Protein AF-A0A349G7K7-F1 (afdb_monomer)

Nearest PDB structures (foldseek):
  1gyp-assembly1_B  TM=8.448E-01  e=1.197E-12  Leishmania mexicana
  3dmt-assembly1_A  TM=8.461E-01  e=5.954E-12  Trypanosoma cruzi
  3dmt-assembly1_C  TM=7.955E-01  e=4.222E-12  Trypanosoma cruzi
  2x0n-assembly1_A  TM=8.493E-01  e=4.175E-11  Trypanosoma brucei brucei
  8hmn-assembly1_B  TM=8.604E-01  e=9.860E-11  Lactiplantibacillus plantarum

Structure (mmCIF, N/CA/C/O backbone):
data_AF-A0A349G7K7-F1
#
_entry.id   AF-A0A349G7K7-F1
#
loop_
_atom_site.group_PDB
_atom_site.id
_atom_site.type_symbol
_atom_site.label_atom_id
_atom_site.label_alt_id
_atom_site.label_comp_id
_atom_site.label_asym_id
_atom_site.label_entity_id
_atom_site.label_seq_id
_atom_site.pdbx_PDB_ins_code
_atom_site.Cartn_x
_atom_site.Cartn_y
_atom_site.Cartn_z
_atom_site.occupancy
_atom_site.B_iso_or_equiv
_atom_site.auth_seq_id
_atom_site.auth_comp_id
_atom_site.auth_asym_id
_atom_site.auth_atom_id
_atom_site.pdbx_PDB_model_num
ATOM 1 N N . MET A 1 1 ? -25.735 -3.618 17.753 1.00 34.69 1 MET A N 1
ATOM 2 C CA . MET A 1 1 ? -26.278 -3.491 16.383 1.00 34.69 1 MET A CA 1
ATOM 3 C C . MET A 1 1 ? -25.085 -3.624 15.450 1.00 34.69 1 MET A C 1
ATOM 5 O O . MET A 1 1 ? -24.308 -2.688 15.350 1.00 34.69 1 MET A O 1
ATOM 9 N N . SER A 1 2 ? -24.829 -4.823 14.915 1.00 37.97 2 SER A N 1
ATOM 10 C CA . SER A 1 2 ? -23.702 -5.039 13.997 1.00 37.97 2 SER A CA 1
ATOM 11 C C . SER A 1 2 ? -23.967 -4.192 12.757 1.00 37.97 2 SER A C 1
ATOM 13 O O . SER A 1 2 ? -24.962 -4.419 12.069 1.00 37.97 2 SER A O 1
ATOM 15 N N . ILE A 1 3 ? -23.144 -3.173 12.511 1.00 45.66 3 ILE A N 1
ATOM 16 C CA . ILE A 1 3 ? -23.133 -2.486 11.222 1.00 45.66 3 ILE A CA 1
ATOM 17 C C . ILE A 1 3 ? -22.680 -3.555 10.228 1.00 45.66 3 ILE A C 1
ATOM 19 O O . ILE A 1 3 ? -21.491 -3.829 10.106 1.00 45.66 3 ILE A O 1
ATOM 23 N N . MET A 1 4 ? -23.638 -4.242 9.603 1.00 42.47 4 MET A N 1
ATOM 24 C CA . MET A 1 4 ? -23.363 -5.275 8.613 1.00 42.47 4 MET A CA 1
ATOM 25 C C . MET A 1 4 ? -22.602 -4.620 7.459 1.00 42.47 4 MET A C 1
ATOM 27 O O . MET A 1 4 ? -23.166 -3.900 6.638 1.00 42.47 4 MET A O 1
ATOM 31 N N . MET A 1 5 ? -21.293 -4.856 7.419 1.00 52.50 5 MET A N 1
ATOM 32 C CA . MET A 1 5 ? -20.415 -4.484 6.311 1.00 52.50 5 MET A CA 1
ATOM 33 C C . MET A 1 5 ? -20.430 -5.544 5.192 1.00 52.50 5 MET A C 1
ATOM 35 O O . MET A 1 5 ? -19.579 -5.531 4.308 1.00 52.50 5 MET A O 1
ATOM 39 N N . GLN A 1 6 ? -21.399 -6.466 5.197 1.00 40.69 6 GLN A N 1
ATOM 40 C CA . GLN A 1 6 ? -21.574 -7.444 4.125 1.00 40.69 6 GLN A CA 1
ATOM 41 C C . GLN A 1 6 ? -22.093 -6.740 2.860 1.00 40.69 6 GLN A C 1
ATOM 43 O O . GLN A 1 6 ? -23.032 -5.951 2.932 1.00 40.69 6 GLN A O 1
ATOM 48 N N . SER A 1 7 ? -21.468 -7.028 1.710 1.00 54.12 7 SER A N 1
ATOM 49 C CA . SER A 1 7 ? -21.651 -6.418 0.369 1.00 54.12 7 SER A CA 1
ATOM 50 C C . SER A 1 7 ? -20.977 -5.063 0.086 1.00 54.12 7 SER A C 1
ATOM 52 O O . SER A 1 7 ? -21.082 -4.558 -1.030 1.00 54.12 7 SER A O 1
ATOM 54 N N . LYS A 1 8 ? -20.225 -4.495 1.036 1.00 77.19 8 LYS A N 1
ATOM 55 C CA . LYS A 1 8 ? -19.492 -3.233 0.835 1.00 77.19 8 LYS A CA 1
ATOM 56 C C . LYS A 1 8 ? -18.128 -3.454 0.171 1.00 77.19 8 LYS A C 1
ATOM 58 O O . LYS A 1 8 ? -17.435 -4.429 0.455 1.00 77.19 8 LYS A O 1
ATOM 63 N N . ARG A 1 9 ? -17.700 -2.526 -0.689 1.00 91.44 9 ARG A N 1
ATOM 64 C CA . ARG A 1 9 ? -16.320 -2.461 -1.194 1.00 91.44 9 ARG A CA 1
ATOM 65 C C . ARG A 1 9 ? -15.440 -1.887 -0.095 1.00 91.44 9 ARG A C 1
ATOM 67 O O . ARG A 1 9 ? -15.419 -0.675 0.107 1.00 91.44 9 ARG A O 1
ATOM 74 N N . LEU A 1 10 ? -14.724 -2.758 0.606 1.00 96.69 10 LEU A N 1
ATOM 75 C CA . LEU A 1 10 ? -13.846 -2.373 1.706 1.00 96.69 10 LEU A CA 1
ATOM 76 C C . LEU A 1 10 ? -12.378 -2.418 1.305 1.00 96.69 10 LEU A C 1
ATOM 78 O O . LEU A 1 10 ? -11.936 -3.341 0.615 1.00 96.69 10 LEU A O 1
ATOM 82 N N . LEU A 1 11 ? -11.633 -1.431 1.793 1.00 98.31 11 LEU A N 1
ATOM 83 C CA . LEU A 1 11 ? -10.184 -1.367 1.675 1.00 98.31 11 LEU A CA 1
ATOM 84 C C . LEU A 1 11 ? -9.531 -1.674 3.021 1.00 98.31 11 LEU A C 1
ATOM 86 O O . LEU A 1 11 ? -9.835 -1.028 4.022 1.00 98.31 11 LEU A O 1
ATOM 90 N N . GLY A 1 12 ? -8.588 -2.608 3.027 1.00 98.56 12 GLY A N 1
ATOM 91 C CA . GLY A 1 12 ? -7.671 -2.824 4.137 1.00 98.56 12 GLY A CA 1
ATOM 92 C C . GLY A 1 12 ? -6.426 -1.962 3.993 1.00 98.56 12 GLY A C 1
ATOM 93 O O . GLY A 1 12 ? -5.837 -1.902 2.916 1.00 98.56 12 GLY A O 1
ATOM 94 N N . ILE A 1 13 ? -5.976 -1.339 5.075 1.00 98.75 13 ILE A N 1
ATOM 95 C CA . ILE A 1 13 ? -4.673 -0.670 5.141 1.00 98.75 13 ILE A CA 1
ATOM 96 C C . ILE A 1 13 ? -3.898 -1.284 6.300 1.00 98.75 13 ILE A C 1
ATOM 98 O O . ILE A 1 13 ? -4.280 -1.132 7.460 1.00 98.75 13 ILE A O 1
ATOM 102 N N . ASN A 1 14 ? -2.803 -1.979 6.010 1.00 98.69 14 ASN A N 1
ATOM 103 C CA . ASN A 1 14 ? -1.915 -2.498 7.043 1.00 98.69 14 ASN A CA 1
ATOM 104 C C . ASN A 1 14 ? -0.794 -1.494 7.317 1.00 98.69 14 ASN A C 1
ATOM 106 O O . ASN A 1 14 ? 0.013 -1.198 6.439 1.00 98.69 14 ASN A O 1
ATOM 110 N N . GLY A 1 15 ? -0.728 -0.979 8.541 1.00 97.44 15 GLY A N 1
ATOM 111 C CA . GLY A 1 15 ? 0.228 0.046 8.942 1.00 97.44 15 GLY A CA 1
ATOM 112 C C . GLY A 1 15 ? -0.338 1.460 8.823 1.00 97.44 15 GLY A C 1
ATOM 113 O O . GLY A 1 15 ? -0.629 1.960 7.742 1.00 97.44 15 GLY A O 1
ATOM 114 N N . ILE A 1 16 ? -0.409 2.145 9.963 1.00 93.62 16 ILE A N 1
ATOM 115 C CA . ILE A 1 16 ? -0.926 3.516 10.104 1.00 93.62 16 ILE A CA 1
ATOM 116 C C . ILE A 1 16 ? 0.200 4.569 10.090 1.00 93.62 16 ILE A C 1
ATOM 118 O O . ILE A 1 16 ? 0.105 5.615 10.715 1.00 93.62 16 ILE A O 1
ATOM 122 N N . GLY A 1 17 ? 1.314 4.280 9.410 1.00 94.88 17 GLY A N 1
ATOM 123 C CA . GLY A 1 17 ? 2.413 5.236 9.238 1.00 94.88 17 GLY A CA 1
ATOM 124 C C . GLY A 1 17 ? 2.066 6.370 8.265 1.00 94.88 17 GLY A C 1
ATOM 125 O O . GLY A 1 17 ? 0.918 6.540 7.857 1.00 94.88 17 GLY A O 1
ATOM 126 N N . ARG A 1 18 ? 3.080 7.125 7.816 1.00 94.88 18 ARG A N 1
ATOM 127 C CA . ARG A 1 18 ? 2.890 8.234 6.859 1.00 94.88 18 ARG A CA 1
ATOM 128 C C . ARG A 1 18 ? 2.166 7.787 5.583 1.00 94.88 18 ARG A C 1
ATOM 130 O O . ARG A 1 18 ? 1.175 8.402 5.211 1.00 94.88 18 ARG A O 1
ATOM 137 N N . ILE A 1 19 ? 2.627 6.704 4.948 1.00 97.38 19 ILE A N 1
ATOM 138 C CA . ILE A 1 19 ? 2.031 6.199 3.701 1.00 97.38 19 ILE A CA 1
ATOM 139 C C . ILE A 1 19 ? 0.618 5.656 3.931 1.00 97.38 19 ILE A C 1
ATOM 141 O O . ILE A 1 19 ? -0.276 5.957 3.147 1.00 97.38 19 ILE A O 1
ATOM 145 N N . GLY A 1 20 ? 0.381 4.933 5.030 1.00 97.94 20 GLY A N 1
ATOM 146 C CA . GLY A 1 20 ? -0.954 4.441 5.382 1.00 97.94 20 GLY A CA 1
ATOM 147 C C . GLY A 1 20 ? -1.962 5.571 5.591 1.00 97.94 20 GLY A C 1
ATOM 148 O O . GLY A 1 20 ? -3.052 5.535 5.027 1.00 97.94 20 GLY A O 1
ATOM 149 N N . LYS A 1 21 ? -1.571 6.625 6.317 1.00 97.31 21 LYS A N 1
ATOM 150 C CA . LYS A 1 21 ? -2.408 7.813 6.530 1.00 97.31 21 LYS A CA 1
ATOM 151 C C . LYS A 1 21 ? -2.703 8.565 5.228 1.00 97.31 21 LYS A C 1
ATOM 153 O O . LYS A 1 21 ? -3.847 8.920 4.981 1.00 97.31 21 LYS A O 1
ATOM 158 N N . LEU A 1 22 ? -1.707 8.769 4.365 1.00 97.50 22 LEU A N 1
ATOM 159 C CA . LEU A 1 22 ? -1.933 9.430 3.071 1.00 97.50 22 LEU A CA 1
ATOM 160 C C . LEU A 1 22 ? -2.756 8.560 2.107 1.00 97.50 22 LEU A C 1
ATOM 162 O O . LEU A 1 22 ? -3.543 9.088 1.326 1.00 97.50 22 LEU A O 1
ATOM 166 N N . THR A 1 23 ? -2.634 7.233 2.202 1.00 97.81 23 THR A N 1
ATOM 167 C CA . THR A 1 23 ? -3.488 6.282 1.473 1.00 97.81 23 THR A CA 1
ATOM 168 C C . THR A 1 23 ? -4.940 6.403 1.932 1.00 97.81 23 THR A C 1
ATOM 170 O O . THR A 1 23 ? -5.833 6.514 1.093 1.00 9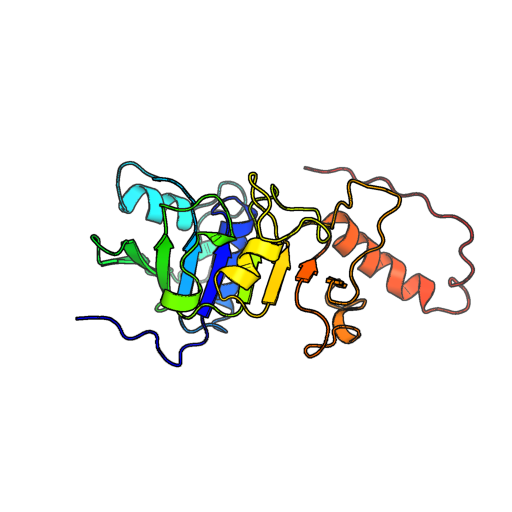7.81 23 THR A O 1
ATOM 173 N N . LEU A 1 24 ? -5.175 6.470 3.248 1.00 98.06 24 LEU A N 1
ATOM 174 C CA . LEU A 1 24 ? -6.490 6.768 3.817 1.00 98.06 24 LEU A CA 1
ATOM 175 C C . LEU A 1 24 ? -7.039 8.083 3.249 1.00 98.06 24 LEU A C 1
ATOM 177 O O . LEU A 1 24 ? -8.124 8.081 2.678 1.00 98.06 24 LEU A O 1
ATOM 181 N N . TRP A 1 25 ? -6.288 9.184 3.337 1.00 97.69 25 TRP A N 1
ATOM 182 C CA . TRP A 1 25 ? -6.744 10.501 2.868 1.00 97.69 25 TRP A CA 1
ATOM 183 C C . TRP A 1 25 ? -7.092 10.514 1.382 1.00 97.69 25 TRP A C 1
ATOM 185 O O . TRP A 1 25 ? -8.127 11.049 0.988 1.00 97.69 25 TRP A O 1
ATOM 195 N N . ASN A 1 26 ? -6.260 9.883 0.552 1.00 96.69 26 ASN A N 1
ATOM 196 C CA . ASN A 1 26 ? -6.528 9.764 -0.874 1.00 96.69 26 ASN A CA 1
ATOM 197 C C . ASN A 1 26 ? -7.834 8.999 -1.141 1.00 96.69 26 ASN A C 1
ATOM 199 O O . ASN A 1 26 ? -8.644 9.429 -1.958 1.00 96.69 26 ASN A O 1
ATOM 203 N N . HIS A 1 27 ? -8.081 7.895 -0.433 1.00 96.62 27 HIS A N 1
ATOM 204 C CA . HIS A 1 27 ? -9.305 7.115 -0.624 1.00 96.62 27 HIS A CA 1
ATOM 205 C C . HIS A 1 27 ? -10.556 7.767 -0.028 1.00 96.62 27 HIS A C 1
ATOM 207 O O . HIS A 1 27 ? -11.635 7.581 -0.593 1.00 96.62 27 HIS A O 1
ATOM 213 N N . LEU A 1 28 ? -10.416 8.587 1.017 1.00 96.25 28 LEU A N 1
ATOM 214 C CA . LEU A 1 28 ? -11.492 9.454 1.506 1.00 96.25 28 LEU A CA 1
ATOM 215 C C . LEU A 1 28 ? -11.888 10.504 0.460 1.00 96.25 28 LEU A C 1
ATOM 217 O O . LEU A 1 28 ? -13.072 10.743 0.248 1.00 96.25 28 LEU A O 1
ATOM 221 N N . ASN A 1 29 ? -10.911 11.076 -0.249 1.00 94.69 29 ASN A N 1
ATOM 222 C CA . ASN A 1 29 ? -11.171 12.033 -1.326 1.00 94.69 29 ASN A CA 1
ATOM 223 C C . ASN A 1 29 ? -11.791 11.374 -2.570 1.00 94.69 29 ASN A C 1
ATOM 225 O O . ASN A 1 29 ? -12.736 11.894 -3.154 1.00 94.69 29 ASN A O 1
ATOM 229 N N . MET A 1 30 ? -11.275 10.208 -2.969 1.00 93.88 30 MET A N 1
ATOM 230 C CA . MET A 1 30 ? -11.728 9.488 -4.166 1.00 93.88 30 MET A CA 1
ATOM 231 C C . MET A 1 30 ? -13.107 8.829 -4.002 1.00 93.88 30 MET A C 1
ATOM 233 O O . MET A 1 30 ? -13.789 8.599 -4.996 1.00 93.88 30 MET A O 1
ATOM 237 N N . LYS A 1 31 ? -13.499 8.462 -2.773 1.00 92.81 31 LYS A N 1
ATOM 238 C CA . LYS A 1 31 ? -14.776 7.792 -2.443 1.00 92.81 31 LYS A CA 1
ATOM 239 C C . LYS A 1 31 ? -15.070 6.526 -3.266 1.00 92.81 31 LYS A C 1
ATOM 241 O O . LYS A 1 31 ? -16.211 6.227 -3.604 1.00 92.81 31 LYS A O 1
ATOM 246 N N . HIS A 1 32 ? -14.029 5.756 -3.589 1.00 92.62 32 HIS A N 1
ATOM 247 C CA . HIS A 1 32 ? -14.165 4.483 -4.314 1.00 92.62 32 HIS A CA 1
ATOM 248 C C . HIS A 1 32 ? -14.593 3.305 -3.425 1.00 92.62 32 HIS A C 1
ATOM 250 O O . HIS A 1 32 ? -15.091 2.304 -3.943 1.00 92.62 32 HIS A O 1
ATOM 256 N N . PHE A 1 33 ? -14.366 3.410 -2.116 1.00 95.81 33 PHE A N 1
ATOM 257 C CA . PHE A 1 33 ? -14.664 2.375 -1.131 1.00 95.81 33 PHE A CA 1
ATOM 258 C C . PHE A 1 33 ? -15.757 2.856 -0.184 1.00 95.81 33 PHE A C 1
ATOM 260 O O . PHE A 1 33 ? -15.800 4.031 0.175 1.00 95.81 33 PHE A O 1
ATOM 267 N N . ASP A 1 34 ? -16.606 1.930 0.245 1.00 95.50 34 ASP A N 1
ATOM 268 C CA . ASP A 1 34 ? -17.743 2.214 1.127 1.00 95.50 34 ASP A CA 1
ATOM 269 C C . ASP A 1 34 ? -17.334 2.188 2.615 1.00 95.50 34 ASP A C 1
ATOM 271 O O . ASP A 1 34 ? -18.143 2.472 3.498 1.00 95.50 34 ASP A O 1
ATOM 275 N N . GLY A 1 35 ? -16.087 1.801 2.897 1.00 96.94 35 GLY A N 1
ATOM 276 C CA . GLY A 1 35 ? -15.489 1.746 4.225 1.00 96.94 35 GLY A CA 1
ATOM 277 C C . GLY A 1 35 ? -14.020 1.332 4.170 1.00 96.94 35 GLY A C 1
ATOM 278 O O . GLY A 1 35 ? -13.555 0.745 3.187 1.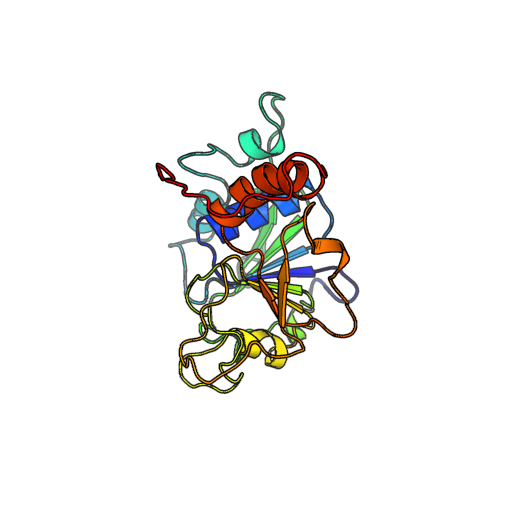00 96.94 35 GLY A O 1
ATOM 279 N N . ILE A 1 36 ? -13.280 1.648 5.229 1.00 98.19 36 ILE A N 1
ATOM 280 C CA . ILE A 1 36 ? -11.845 1.367 5.339 1.00 98.19 36 ILE A CA 1
ATOM 281 C C . ILE A 1 36 ? -11.574 0.653 6.664 1.00 98.19 36 ILE A C 1
ATOM 283 O O . ILE A 1 36 ? -12.117 1.014 7.704 1.00 98.19 36 ILE A O 1
ATOM 287 N N . VAL A 1 37 ? -10.717 -0.362 6.640 1.00 98.50 37 VAL A N 1
ATOM 288 C CA . VAL A 1 37 ? -10.266 -1.076 7.838 1.00 98.50 37 VAL A CA 1
ATOM 289 C C . VAL A 1 37 ? -8.757 -0.923 7.941 1.00 98.50 37 VAL A C 1
ATOM 291 O O . VAL A 1 37 ? -8.017 -1.335 7.050 1.00 98.50 37 VAL A O 1
ATOM 294 N N . ILE A 1 38 ? -8.280 -0.317 9.022 1.00 98.50 38 ILE A N 1
ATOM 295 C CA . ILE A 1 38 ? -6.858 -0.062 9.248 1.00 98.50 38 ILE A CA 1
ATOM 296 C C . ILE A 1 38 ? -6.350 -1.023 10.311 1.00 98.50 38 ILE A C 1
ATOM 298 O O . ILE A 1 38 ? -6.866 -1.036 11.424 1.00 98.50 38 ILE A O 1
ATOM 302 N N . ASN A 1 39 ? -5.295 -1.779 10.016 1.00 98.56 39 ASN A N 1
ATOM 303 C CA . ASN A 1 39 ? -4.558 -2.510 11.039 1.00 98.56 39 ASN A CA 1
ATOM 304 C C . ASN A 1 39 ? -3.368 -1.684 11.538 1.00 98.56 39 ASN A C 1
ATOM 306 O O . ASN A 1 39 ? -2.426 -1.402 10.796 1.00 98.56 39 ASN A O 1
ATOM 310 N N . ALA A 1 40 ? -3.392 -1.328 12.819 1.00 97.50 40 ALA A N 1
ATOM 311 C CA . ALA A 1 40 ? -2.268 -0.730 13.532 1.00 97.50 40 ALA A CA 1
ATOM 312 C C . ALA A 1 40 ? -1.336 -1.790 14.151 1.00 97.50 40 ALA A C 1
ATOM 314 O O . ALA A 1 40 ? -0.195 -1.481 14.499 1.00 97.50 40 ALA A O 1
ATOM 315 N N . GLY A 1 41 ? -1.820 -3.027 14.319 1.00 95.56 41 GLY A N 1
ATOM 316 C CA . GLY A 1 41 ? -1.082 -4.174 14.860 1.00 95.56 41 GLY A CA 1
ATOM 317 C C . GLY A 1 41 ? -0.629 -4.056 16.318 1.00 95.56 41 GLY A C 1
ATOM 318 O O . GLY A 1 41 ? 0.096 -4.911 16.827 1.00 95.56 41 GLY A O 1
ATOM 319 N N . ARG A 1 42 ? -1.012 -2.982 17.001 1.00 95.38 42 ARG A N 1
ATOM 320 C CA . ARG A 1 42 ? -0.836 -2.775 18.438 1.00 95.38 42 ARG A CA 1
ATOM 321 C C . ARG A 1 42 ? -1.819 -1.716 18.914 1.00 95.38 42 ARG A C 1
ATOM 323 O O . ARG A 1 42 ? -2.359 -0.965 18.103 1.00 95.38 42 ARG A O 1
ATOM 330 N N . GLU A 1 43 ? -1.973 -1.620 20.226 1.00 95.31 43 GLU A N 1
ATOM 331 C CA . GLU A 1 43 ? -2.603 -0.466 20.859 1.00 95.31 43 GLU A CA 1
ATOM 332 C C . GLU A 1 43 ? -1.881 0.831 20.459 1.00 95.31 43 GLU A C 1
ATOM 334 O O . GLU A 1 43 ? -0.645 0.896 20.441 1.00 95.31 43 GLU A O 1
ATOM 339 N N . ILE A 1 44 ? -2.670 1.841 20.093 1.00 94.88 44 ILE A N 1
ATOM 340 C CA . ILE A 1 44 ? -2.216 3.158 19.639 1.00 94.88 44 ILE A CA 1
ATOM 341 C C . ILE A 1 44 ? -3.050 4.255 20.301 1.00 94.88 44 ILE A C 1
ATOM 343 O O . ILE A 1 44 ? -4.235 4.055 20.564 1.00 94.88 44 ILE A O 1
ATOM 347 N N . GLY A 1 45 ? -2.427 5.417 20.519 1.00 92.38 45 GLY A N 1
ATOM 348 C CA . GLY A 1 45 ? -3.035 6.526 21.258 1.00 92.38 45 GLY A CA 1
ATOM 349 C C . GLY A 1 45 ? -3.224 6.212 22.746 1.00 92.38 45 GLY A C 1
ATOM 350 O O . GLY A 1 45 ? -3.135 5.059 23.170 1.00 92.38 45 GLY A O 1
ATOM 351 N N . LYS A 1 46 ? -3.458 7.242 23.561 1.00 93.12 46 LYS A N 1
ATOM 352 C CA . LYS A 1 46 ? -3.986 7.071 24.925 1.00 93.12 46 LYS A CA 1
ATOM 353 C C . LYS A 1 46 ? -5.514 7.049 24.911 1.00 93.12 46 LYS A C 1
ATOM 355 O O . LYS A 1 46 ? -6.115 6.420 25.775 1.00 93.12 46 LYS A O 1
ATOM 360 N N . SER A 1 47 ? -6.123 7.702 23.922 1.00 94.38 47 SER A N 1
ATOM 361 C CA . SER A 1 47 ? -7.563 7.696 23.670 1.00 94.38 47 SER A CA 1
ATOM 362 C C . SER A 1 47 ? -7.878 7.669 22.168 1.00 94.38 47 SER A C 1
ATOM 364 O O . SER A 1 47 ? -6.980 7.759 21.326 1.00 94.38 47 SER A O 1
ATOM 366 N N . MET A 1 48 ? -9.161 7.530 21.814 1.00 95.00 48 MET A N 1
ATOM 367 C CA . MET A 1 48 ? -9.589 7.581 20.411 1.00 95.00 48 MET A CA 1
ATOM 368 C C . MET A 1 48 ? -9.416 8.977 19.804 1.00 95.00 48 MET A C 1
ATOM 370 O O . MET A 1 48 ? -9.145 9.084 18.609 1.00 95.00 48 MET A O 1
ATOM 374 N N . GLU A 1 49 ? -9.487 10.031 20.614 1.00 95.44 49 GLU A N 1
ATOM 375 C CA . GLU A 1 49 ? -9.236 11.409 20.191 1.00 95.44 49 GLU A CA 1
ATOM 376 C C . GLU A 1 49 ? -7.793 11.588 19.703 1.00 95.44 49 GLU A C 1
ATOM 378 O O . GLU A 1 49 ? -7.589 12.193 18.652 1.00 95.44 49 GLU A O 1
ATOM 383 N N . ASP A 1 50 ? -6.803 10.989 20.380 1.00 95.56 50 ASP A N 1
ATOM 384 C CA . ASP A 1 50 ? -5.401 11.011 19.926 1.00 95.56 50 ASP A CA 1
ATOM 385 C C . ASP A 1 50 ? -5.252 10.361 18.542 1.00 95.56 50 ASP A C 1
ATOM 387 O O . ASP A 1 50 ? -4.529 10.852 17.670 1.00 95.56 50 ASP A O 1
ATOM 391 N N . VAL A 1 51 ? -5.942 9.236 18.330 1.00 96.44 51 VAL A N 1
ATOM 392 C CA . VAL A 1 51 ? -5.908 8.498 17.061 1.00 96.44 51 VAL A CA 1
ATOM 393 C C . VAL A 1 51 ? -6.586 9.306 15.956 1.00 96.44 51 VAL A C 1
ATOM 395 O O . VAL A 1 51 ? -6.025 9.438 14.867 1.00 96.44 51 VAL A O 1
ATOM 398 N N . MET A 1 52 ? -7.748 9.902 16.234 1.00 96.62 52 MET A N 1
ATOM 399 C CA . MET A 1 52 ? -8.450 10.798 15.311 1.00 96.62 52 MET A CA 1
ATOM 400 C C . MET A 1 52 ? -7.598 12.025 14.969 1.00 96.62 52 MET A C 1
ATOM 402 O O . MET A 1 52 ? -7.502 12.390 13.797 1.00 96.62 52 MET A O 1
ATOM 406 N N . GLN A 1 53 ? -6.921 12.629 15.949 1.00 95.69 53 GLN A N 1
ATOM 407 C CA . GLN A 1 53 ? -6.021 13.761 15.732 1.00 95.69 53 GLN A CA 1
ATOM 408 C C . GLN A 1 53 ? -4.834 13.370 14.848 1.00 95.69 53 GLN A C 1
ATOM 410 O O . GLN A 1 53 ? -4.522 14.079 13.886 1.00 95.69 53 GLN A O 1
ATOM 415 N N . TYR A 1 54 ? -4.192 12.232 15.128 1.00 96.31 54 TYR A N 1
ATOM 416 C CA . TYR A 1 54 ? -3.095 11.717 14.308 1.00 96.31 54 TYR A CA 1
ATOM 417 C C . TYR A 1 54 ? -3.542 11.455 12.867 1.00 96.31 54 TYR A C 1
ATOM 419 O O . TYR A 1 54 ? -2.842 11.813 11.919 1.00 96.31 54 TYR A O 1
ATOM 427 N N . LEU A 1 55 ? -4.718 10.850 12.696 1.00 97.06 55 LEU A N 1
ATOM 428 C CA . LEU A 1 55 ? -5.293 10.566 11.387 1.00 97.06 55 LEU A CA 1
ATOM 429 C C . LEU A 1 55 ? -5.749 11.823 10.649 1.00 97.06 55 LEU A C 1
ATOM 431 O O . LEU A 1 55 ? -5.829 11.775 9.432 1.00 97.06 55 LEU A O 1
ATOM 435 N N . SER A 1 56 ? -6.015 12.935 11.332 1.00 96.56 56 SER A N 1
ATOM 436 C CA . SER A 1 56 ? -6.542 14.163 10.709 1.00 96.56 56 SER A CA 1
ATOM 437 C C . SER A 1 56 ? -5.480 15.234 10.460 1.00 96.56 56 SER A C 1
ATOM 439 O O . SER A 1 56 ? -5.775 16.274 9.871 1.00 96.56 56 SER A O 1
ATOM 441 N N . SER A 1 57 ? -4.242 15.007 10.900 1.00 95.50 57 SER A N 1
ATOM 442 C CA . SER A 1 57 ? -3.168 15.995 10.812 1.00 95.50 57 SER A CA 1
ATOM 443 C C . SER A 1 57 ? -1.862 15.398 10.312 1.00 95.50 57 SER A C 1
ATOM 445 O O . SER A 1 57 ? -1.519 14.244 10.566 1.00 95.50 57 SER A O 1
ATOM 447 N N . ASP A 1 58 ? -1.105 16.198 9.576 1.00 96.31 58 ASP A N 1
ATOM 448 C CA . ASP A 1 58 ? 0.185 15.834 9.028 1.00 96.31 58 ASP A CA 1
ATOM 449 C C . ASP A 1 58 ? 1.126 17.041 9.011 1.00 96.31 58 ASP A C 1
ATOM 451 O O . ASP A 1 58 ? 0.744 18.144 8.633 1.00 96.31 58 ASP A O 1
ATOM 455 N N . SER A 1 59 ? 2.381 16.838 9.412 1.00 94.81 59 SER A N 1
ATOM 456 C CA . SER A 1 59 ? 3.353 17.930 9.531 1.00 94.81 59 SER A CA 1
ATOM 457 C C . SER A 1 59 ? 3.723 18.572 8.191 1.00 94.81 59 SER A C 1
ATOM 459 O O . SER A 1 59 ? 4.132 19.726 8.161 1.00 94.81 59 SER A O 1
ATOM 461 N N . THR A 1 60 ? 3.631 17.817 7.094 1.00 93.88 60 THR A N 1
ATOM 462 C CA . THR A 1 60 ? 4.049 18.258 5.757 1.00 93.88 60 THR A CA 1
ATOM 463 C C . THR A 1 60 ? 2.850 18.742 4.954 1.00 93.88 60 THR A C 1
ATOM 465 O O . THR A 1 60 ? 2.912 19.792 4.323 1.00 93.88 60 THR A O 1
ATOM 468 N N . TYR A 1 61 ? 1.748 17.990 4.997 1.00 93.44 61 TYR A N 1
ATOM 469 C CA . TYR A 1 61 ? 0.546 18.282 4.211 1.00 93.44 61 TYR A CA 1
ATOM 470 C C . TYR A 1 61 ? -0.490 19.143 4.954 1.00 93.44 61 TYR A C 1
ATOM 472 O O . TYR A 1 61 ? -1.432 19.637 4.335 1.00 93.44 61 TYR A O 1
ATOM 480 N N . GLY A 1 62 ? -0.308 19.380 6.255 1.00 94.56 62 GLY A N 1
ATOM 481 C CA . GLY A 1 62 ? -1.254 20.118 7.089 1.00 94.56 62 GLY A CA 1
ATOM 482 C C . GLY A 1 62 ? -2.414 19.243 7.564 1.00 94.56 62 GLY A C 1
ATOM 483 O O . GLY A 1 62 ? -2.247 18.052 7.818 1.00 94.56 62 GLY A O 1
ATOM 484 N N . SER A 1 63 ? -3.595 19.834 7.732 1.00 95.31 63 SER A N 1
ATOM 485 C CA . SER A 1 63 ? -4.803 19.087 8.090 1.00 95.31 63 SER A CA 1
ATOM 486 C C . SER A 1 63 ? -5.365 18.304 6.902 1.00 95.31 63 SER A C 1
ATOM 488 O O . SER A 1 63 ? -5.154 18.665 5.740 1.00 95.31 63 SER A O 1
ATOM 490 N N . ILE A 1 64 ? -6.144 17.265 7.201 1.00 96.06 64 ILE A N 1
ATOM 491 C CA . ILE A 1 64 ? -6.903 16.511 6.199 1.00 96.06 64 ILE A CA 1
ATOM 492 C C . ILE A 1 64 ? -7.841 17.422 5.386 1.00 96.06 64 ILE A C 1
ATOM 494 O O . ILE A 1 64 ? -7.977 17.233 4.180 1.00 96.06 64 ILE A O 1
ATOM 498 N N . ASP A 1 65 ? -8.396 18.469 6.003 1.00 95.50 65 ASP A N 1
ATOM 499 C CA . ASP A 1 65 ? -9.229 19.480 5.338 1.00 95.50 65 ASP A CA 1
ATOM 500 C C . ASP A 1 65 ? -8.478 20.157 4.194 1.00 95.50 65 ASP A C 1
ATOM 502 O O . ASP A 1 65 ? -8.963 20.225 3.066 1.00 95.50 65 ASP A O 1
ATOM 506 N N . ARG A 1 66 ? -7.249 20.611 4.471 1.00 94.44 66 ARG A N 1
ATOM 507 C CA . ARG A 1 66 ? -6.401 21.255 3.467 1.00 94.44 66 ARG A CA 1
ATOM 508 C C . ARG A 1 66 ? -6.014 20.277 2.365 1.00 94.44 66 ARG A C 1
ATOM 510 O O . ARG A 1 66 ? -5.963 20.671 1.202 1.00 94.44 66 ARG A O 1
ATOM 517 N N . PHE A 1 67 ? -5.744 19.024 2.722 1.00 95.00 67 PHE A N 1
ATOM 518 C CA . PHE A 1 67 ? -5.395 17.987 1.756 1.00 95.00 67 PHE A CA 1
ATOM 519 C C . PHE A 1 67 ? -6.555 17.671 0.800 1.00 95.00 67 PHE A C 1
ATOM 521 O O . PHE A 1 67 ? -6.349 17.632 -0.409 1.00 95.00 67 PHE A O 1
ATOM 528 N N . MET A 1 68 ? -7.767 17.465 1.323 1.00 94.50 68 MET A N 1
ATOM 529 C CA . MET A 1 68 ? -8.933 17.073 0.520 1.00 94.50 68 MET A CA 1
ATOM 530 C C . MET A 1 68 ? -9.561 18.254 -0.224 1.00 94.50 68 MET A C 1
ATOM 532 O O . MET A 1 68 ? -10.006 18.116 -1.360 1.00 94.50 68 MET A O 1
ATOM 536 N N . TYR A 1 69 ? -9.608 19.426 0.410 1.00 94.25 69 TYR A N 1
ATOM 537 C CA . TYR A 1 69 ? -10.446 20.539 -0.033 1.00 94.25 69 TYR A CA 1
ATOM 538 C C . TYR A 1 69 ? -9.678 21.824 -0.355 1.00 94.25 69 TYR A C 1
ATOM 540 O O . TYR A 1 69 ? -10.299 22.834 -0.712 1.00 94.25 69 TYR A O 1
ATOM 548 N N . GLY A 1 70 ? -8.348 21.816 -0.244 1.00 92.50 70 GLY A N 1
ATOM 549 C CA . GLY A 1 70 ? -7.514 22.986 -0.497 1.00 92.50 70 GLY A CA 1
ATOM 550 C C . GLY A 1 70 ? -7.898 24.167 0.398 1.00 92.50 70 GLY A C 1
ATOM 551 O O . GLY A 1 70 ? -7.993 24.036 1.614 1.00 92.50 70 GLY A O 1
ATOM 552 N N . LEU A 1 71 ? -8.126 25.334 -0.212 1.00 91.44 71 LEU A N 1
ATOM 553 C CA . LEU A 1 71 ? -8.533 26.571 0.474 1.00 91.44 71 LEU A CA 1
ATOM 554 C C . LEU A 1 71 ? -10.036 26.869 0.337 1.00 91.44 71 LEU A C 1
ATOM 556 O O . LEU A 1 71 ? -10.451 28.020 0.415 1.00 91.44 71 LEU A O 1
ATOM 560 N N . SER A 1 72 ? -10.869 25.850 0.110 1.00 93.38 72 SER A N 1
ATOM 561 C CA . SER A 1 72 ? -12.310 26.052 -0.121 1.00 93.38 72 SER A CA 1
ATOM 562 C C . SER A 1 72 ? -13.132 26.345 1.142 1.00 93.38 72 SER A C 1
ATOM 564 O O . SER A 1 72 ? -14.321 26.630 1.031 1.00 93.38 72 SER A O 1
ATOM 566 N N . GLY A 1 73 ? -12.537 26.243 2.336 1.00 89.06 73 GLY A N 1
ATOM 567 C CA . GLY A 1 73 ? -13.232 26.420 3.619 1.00 89.06 73 GLY A CA 1
ATOM 568 C C . GLY A 1 73 ? -14.096 25.228 4.053 1.00 89.06 73 GLY A C 1
ATOM 569 O O . GLY A 1 73 ? -14.706 25.277 5.118 1.00 89.06 73 GLY A O 1
ATOM 570 N N . LYS A 1 74 ? -14.147 24.148 3.262 1.00 92.81 74 LYS A N 1
ATOM 571 C CA . LYS A 1 74 ? -14.776 22.881 3.662 1.00 92.81 74 LYS A CA 1
ATOM 572 C C . LYS A 1 74 ? -13.914 22.160 4.699 1.00 92.81 74 LYS A C 1
ATOM 574 O O . LYS A 1 74 ? -12.689 22.233 4.640 1.00 92.81 74 LYS A O 1
ATOM 579 N N . SER A 1 75 ? -14.561 21.426 5.601 1.00 91.75 75 SER A N 1
ATOM 580 C CA . SER A 1 75 ? -13.900 20.629 6.635 1.00 91.75 75 SER A CA 1
ATOM 581 C C . SER A 1 75 ? -14.377 19.179 6.585 1.00 91.75 75 SER A C 1
ATOM 583 O O . SER A 1 75 ? -15.556 18.909 6.340 1.00 91.75 75 SER A O 1
ATOM 585 N N . CYS A 1 76 ? -13.444 18.252 6.778 1.00 92.50 76 CYS A N 1
ATOM 586 C CA . CYS A 1 76 ? -13.700 16.833 6.935 1.00 92.50 76 CYS A CA 1
ATOM 587 C C . CYS A 1 76 ? -14.258 16.600 8.337 1.00 92.50 76 CYS A C 1
ATOM 589 O O . CYS A 1 76 ? -13.589 16.816 9.347 1.00 92.50 76 CYS A O 1
ATOM 591 N N . ASN A 1 77 ? -15.503 16.140 8.403 1.00 92.12 77 ASN A N 1
ATOM 592 C CA . ASN A 1 77 ? -16.110 15.800 9.677 1.00 92.12 77 ASN A CA 1
ATOM 593 C C . ASN A 1 77 ? -15.558 14.457 10.169 1.00 92.12 77 ASN A C 1
ATOM 595 O O . ASN A 1 77 ? -15.728 13.444 9.488 1.00 92.12 77 ASN A O 1
ATOM 599 N N . VAL A 1 78 ? -14.917 14.459 11.339 1.00 95.69 78 VAL A N 1
ATOM 600 C CA . VAL A 1 78 ? -14.331 13.266 11.961 1.00 95.69 78 VAL A CA 1
ATOM 601 C C . VAL A 1 78 ? -15.040 13.001 13.282 1.00 95.69 78 VAL A C 1
ATOM 603 O O . VAL A 1 78 ? -14.987 13.820 14.199 1.00 95.69 78 VAL A O 1
ATOM 606 N N . LYS A 1 79 ? -15.725 11.861 13.381 1.00 96.19 79 LYS A N 1
ATOM 607 C CA . LYS A 1 79 ? -16.576 11.513 14.529 1.00 96.19 79 LYS A CA 1
ATOM 608 C C . LYS A 1 79 ? -16.298 10.103 15.015 1.00 96.19 79 LYS A C 1
ATOM 610 O O . LYS A 1 79 ? -16.143 9.192 14.210 1.00 96.19 79 LYS A O 1
ATOM 615 N N . LEU A 1 80 ? -16.298 9.910 16.329 1.00 96.75 80 LEU A N 1
ATOM 616 C CA . LEU A 1 80 ? -16.322 8.576 16.917 1.00 96.75 80 LEU A CA 1
ATOM 617 C C . LEU A 1 80 ? -17.740 8.003 16.806 1.00 96.75 80 LEU A C 1
ATOM 619 O O . LEU A 1 80 ? -18.691 8.638 17.257 1.00 96.75 80 LEU A O 1
ATOM 623 N N . ILE A 1 81 ? -17.875 6.826 16.196 1.00 96.38 81 ILE A N 1
ATOM 624 C CA . ILE A 1 81 ? -19.164 6.144 16.002 1.00 96.38 81 ILE A CA 1
ATOM 625 C C . ILE A 1 81 ? -19.333 5.012 17.013 1.00 96.38 81 ILE A C 1
ATOM 627 O O . ILE A 1 81 ? -20.404 4.861 17.593 1.00 96.38 81 ILE A O 1
ATOM 631 N N . ASP A 1 82 ? -18.271 4.241 17.250 1.00 94.69 82 ASP A N 1
ATOM 632 C CA . ASP A 1 82 ? -18.258 3.160 18.232 1.00 94.69 82 ASP A CA 1
ATOM 633 C C . ASP A 1 82 ? -16.881 3.082 18.901 1.00 94.69 82 ASP A C 1
ATOM 635 O O . ASP A 1 82 ? -15.873 2.782 18.258 1.00 94.69 82 ASP A O 1
ATOM 639 N N . ALA A 1 83 ? -16.829 3.371 20.202 1.00 92.44 83 ALA A N 1
ATOM 640 C CA . ALA A 1 83 ? -15.592 3.326 20.975 1.00 92.44 83 ALA A CA 1
ATOM 641 C C . ALA A 1 83 ? -15.107 1.891 21.240 1.00 92.44 83 ALA A C 1
ATOM 643 O O . ALA A 1 83 ? -13.899 1.655 21.264 1.00 92.44 83 ALA A O 1
ATOM 644 N N . ALA A 1 84 ? -16.028 0.940 21.426 1.00 91.38 84 ALA A N 1
ATOM 645 C CA . ALA A 1 84 ? -15.701 -0.445 21.757 1.00 91.38 84 ALA A CA 1
ATOM 646 C C . ALA A 1 84 ? -15.118 -1.178 20.543 1.00 91.38 84 ALA A C 1
ATOM 648 O O . ALA A 1 84 ? -14.113 -1.878 20.661 1.00 91.38 84 ALA A O 1
ATOM 649 N N . GLU A 1 85 ? -15.696 -0.943 19.364 1.00 93.06 85 GLU A N 1
ATOM 650 C CA . GLU A 1 85 ? -15.224 -1.503 18.091 1.00 93.06 85 GLU A CA 1
ATOM 651 C C . GLU A 1 85 ? -14.200 -0.608 17.370 1.00 93.06 85 GLU A C 1
ATOM 653 O O . GLU A 1 85 ? -13.715 -0.968 16.295 1.00 93.06 85 GLU A O 1
ATOM 658 N N . ARG A 1 86 ? -13.849 0.547 17.958 1.00 95.88 86 ARG A N 1
ATOM 659 C CA . ARG A 1 86 ? -12.894 1.537 17.421 1.00 95.88 86 ARG A CA 1
ATOM 660 C C . ARG A 1 86 ? -13.240 1.974 15.998 1.00 95.88 86 ARG A C 1
ATOM 662 O O . ARG A 1 86 ? -12.390 1.978 15.101 1.00 95.88 86 ARG A O 1
ATOM 669 N N . ILE A 1 87 ? -14.503 2.330 15.799 1.00 97.25 87 ILE A N 1
ATOM 670 C CA . ILE A 1 87 ? -15.042 2.798 14.524 1.00 97.25 87 ILE A CA 1
ATOM 671 C C . ILE A 1 87 ? -15.199 4.311 14.584 1.00 97.25 87 ILE A C 1
ATOM 673 O O . ILE A 1 87 ? -15.910 4.847 15.438 1.00 97.25 87 ILE A O 1
ATOM 677 N N . ILE A 1 88 ? -14.568 4.992 13.637 1.00 97.50 88 ILE A N 1
ATOM 678 C CA . ILE A 1 88 ? -14.748 6.422 13.389 1.00 97.50 88 ILE A CA 1
ATOM 679 C C . ILE A 1 88 ? -15.408 6.620 12.024 1.00 97.50 88 ILE A C 1
ATOM 681 O O . ILE A 1 88 ? -15.305 5.772 11.145 1.00 97.50 88 ILE A O 1
ATOM 685 N N . GLU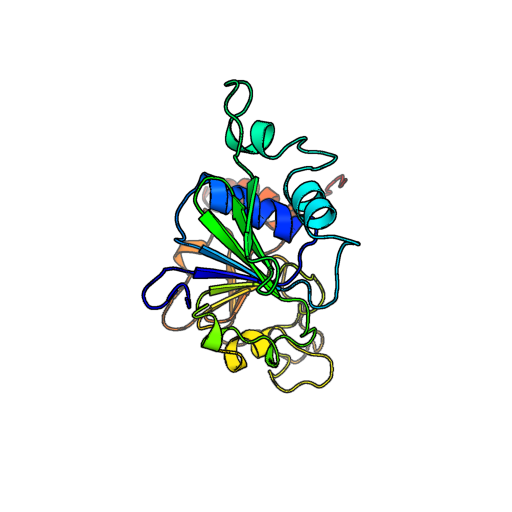 A 1 89 ? -16.079 7.741 11.828 1.00 97.31 89 GLU A N 1
ATOM 686 C CA . GLU A 1 89 ? -16.524 8.213 10.521 1.00 97.31 89 GLU A CA 1
ATOM 687 C C . GLU A 1 89 ? -15.635 9.385 10.115 1.00 97.31 89 GLU A C 1
ATOM 689 O O . GLU A 1 89 ? -15.433 10.309 10.905 1.00 97.31 89 GLU A O 1
ATOM 694 N N . MET A 1 90 ? -15.100 9.339 8.897 1.00 96.62 90 MET A N 1
ATOM 695 C CA . MET A 1 90 ? -14.328 10.421 8.290 1.00 96.62 90 MET A CA 1
ATOM 696 C C . MET A 1 90 ? -14.984 10.789 6.962 1.00 96.62 90 MET A C 1
ATOM 698 O O . MET A 1 90 ? -15.022 9.974 6.044 1.00 96.62 90 MET A O 1
ATOM 702 N N . ASP A 1 91 ? -15.535 11.998 6.866 1.00 94.44 91 ASP A N 1
ATOM 703 C CA . ASP A 1 91 ? -16.202 12.503 5.654 1.00 94.44 91 ASP A CA 1
ATOM 704 C C . ASP A 1 91 ? -17.334 11.595 5.114 1.00 94.44 91 ASP A C 1
ATOM 706 O O . ASP A 1 91 ? -17.521 11.422 3.904 1.00 94.44 91 ASP A O 1
ATOM 710 N N . GLY A 1 92 ? -18.091 10.985 6.034 1.00 94.12 92 GLY A N 1
ATOM 711 C CA . GLY A 1 92 ? -19.174 10.046 5.725 1.00 94.12 92 GLY A CA 1
ATOM 712 C C . GLY A 1 92 ? -18.713 8.620 5.400 1.00 94.12 92 GLY A C 1
ATOM 713 O O . GLY A 1 92 ? -19.547 7.781 5.063 1.00 94.12 92 GLY A O 1
ATOM 714 N N . ILE A 1 93 ? -17.412 8.323 5.496 1.00 96.31 93 ILE A N 1
ATOM 715 C CA . ILE A 1 93 ? -16.863 6.978 5.288 1.00 96.31 93 ILE A CA 1
ATOM 716 C C . ILE A 1 93 ? -16.492 6.356 6.643 1.00 96.31 93 ILE A C 1
ATOM 718 O O . ILE A 1 93 ? -15.709 6.948 7.391 1.00 96.31 93 ILE A O 1
ATOM 722 N N . PRO A 1 94 ? -17.009 5.158 6.978 1.00 97.25 94 PRO A N 1
ATOM 723 C CA . PRO A 1 94 ? -16.627 4.454 8.193 1.00 97.25 94 PRO A CA 1
ATOM 724 C C . PRO A 1 94 ? -15.197 3.908 8.088 1.00 97.25 94 PRO A C 1
ATOM 726 O O . PRO A 1 94 ? -14.825 3.264 7.102 1.00 97.25 94 PRO A O 1
ATOM 729 N N . VAL A 1 95 ? -14.414 4.127 9.140 1.00 97.94 95 VAL A N 1
ATOM 730 C CA . VAL A 1 95 ? -13.038 3.663 9.304 1.00 97.94 95 VAL A CA 1
ATOM 731 C C . VAL A 1 95 ? -12.938 2.863 10.604 1.00 97.94 95 VAL A C 1
ATOM 733 O O . VAL A 1 95 ? -13.083 3.418 11.693 1.00 97.94 95 VAL A O 1
ATOM 736 N N . LYS A 1 96 ? -12.686 1.554 10.504 1.00 97.94 96 LYS A N 1
ATOM 737 C CA . LYS A 1 96 ? -12.468 0.668 11.662 1.00 97.94 96 LYS A CA 1
ATOM 738 C C . LYS A 1 96 ? -10.978 0.474 11.916 1.00 97.94 96 LYS A C 1
ATOM 740 O O . LYS A 1 96 ? -10.214 0.293 10.969 1.00 97.94 96 LYS A O 1
ATOM 745 N N . ILE A 1 97 ? -10.562 0.472 13.182 1.00 98.25 97 ILE A N 1
ATOM 746 C CA . ILE A 1 97 ? -9.150 0.343 13.565 1.00 98.25 97 ILE A CA 1
ATOM 747 C C . ILE A 1 97 ? -8.912 -0.954 14.345 1.00 98.25 97 ILE A C 1
ATOM 749 O O . ILE A 1 97 ? -9.400 -1.132 15.459 1.00 98.25 97 ILE A O 1
ATOM 753 N N . LEU A 1 98 ? -8.099 -1.843 13.779 1.00 98.06 98 LEU A N 1
ATOM 754 C CA . LEU A 1 98 ? -7.651 -3.090 14.396 1.00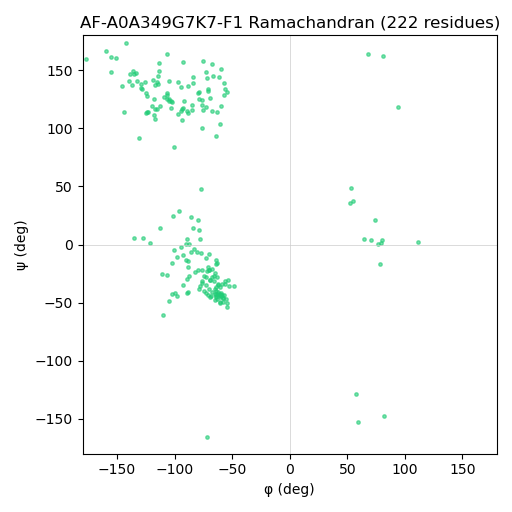 98.06 98 LEU A CA 1
ATOM 755 C C . LEU A 1 98 ? -6.299 -2.885 15.093 1.00 98.06 98 LEU A C 1
ATOM 757 O O . LEU A 1 98 ? -5.380 -2.290 14.529 1.00 98.06 98 LEU A O 1
ATOM 761 N N . THR A 1 99 ? -6.148 -3.407 16.311 1.00 97.00 99 THR A N 1
ATOM 762 C CA . THR A 1 99 ? -4.965 -3.155 17.160 1.00 97.00 99 THR A CA 1
ATOM 763 C C . THR A 1 99 ? -4.288 -4.419 17.690 1.00 97.00 99 THR A C 1
ATOM 765 O O . THR A 1 99 ? -3.358 -4.326 18.484 1.00 97.00 99 THR A O 1
ATOM 768 N N . LYS A 1 100 ? -4.727 -5.613 17.278 1.00 95.94 100 LYS A N 1
ATOM 769 C CA . LYS A 1 100 ? -4.308 -6.870 17.924 1.00 95.94 100 LYS A CA 1
ATOM 770 C C . LYS A 1 100 ? -3.192 -7.615 17.185 1.00 95.94 100 LYS A C 1
ATOM 772 O O . LYS A 1 100 ? -2.274 -8.118 17.825 1.00 95.94 100 LYS A O 1
ATOM 777 N N . ALA A 1 101 ? -3.256 -7.689 15.856 1.00 97.06 101 ALA A N 1
ATOM 778 C CA . ALA A 1 101 ? -2.430 -8.605 15.068 1.00 97.06 101 ALA A CA 1
ATOM 779 C C . ALA A 1 101 ? -1.275 -7.899 14.342 1.00 97.06 101 ALA A C 1
ATOM 781 O O . ALA A 1 101 ? -1.483 -6.989 13.539 1.00 97.06 101 ALA A O 1
ATOM 782 N N . ARG A 1 102 ? -0.038 -8.348 14.592 1.00 96.38 102 ARG A N 1
ATOM 783 C CA . ARG A 1 102 ? 1.157 -7.880 13.859 1.00 96.38 102 ARG A CA 1
ATOM 784 C C . ARG A 1 102 ? 1.506 -8.737 12.657 1.00 96.38 102 ARG A C 1
ATOM 786 O O . ARG A 1 102 ? 2.036 -8.216 11.682 1.00 96.38 102 ARG A O 1
ATOM 793 N N . ASN A 1 103 ? 1.275 -10.042 12.756 1.00 97.88 103 ASN A N 1
ATOM 794 C CA . ASN A 1 103 ? 1.513 -10.948 11.649 1.00 97.88 103 ASN A CA 1
ATOM 795 C C . ASN A 1 103 ? 0.335 -10.829 10.665 1.00 97.88 103 ASN A C 1
ATOM 797 O O . ASN A 1 103 ? -0.804 -11.005 11.099 1.00 97.88 103 ASN A O 1
ATOM 801 N N . PRO A 1 104 ? 0.581 -10.547 9.372 1.00 98.38 104 PRO A N 1
ATOM 802 C CA . PRO A 1 104 ? -0.461 -10.404 8.362 1.00 98.38 104 PRO A CA 1
ATOM 803 C C . PRO A 1 104 ? -1.512 -11.512 8.316 1.00 98.38 104 PRO A C 1
ATOM 805 O O . PRO A 1 104 ? -2.678 -11.204 8.082 1.00 98.38 104 PRO A O 1
ATOM 808 N N . ARG A 1 105 ? -1.118 -12.767 8.573 1.00 97.94 105 ARG A N 1
ATOM 809 C CA . ARG A 1 105 ? -2.022 -13.931 8.555 1.00 97.94 105 ARG A CA 1
ATOM 810 C C . ARG A 1 105 ? -3.020 -13.969 9.714 1.00 97.94 105 ARG A C 1
ATOM 812 O O . ARG A 1 105 ? -4.046 -14.623 9.610 1.00 97.94 105 ARG A O 1
ATOM 819 N N . ASP A 1 106 ? -2.705 -13.278 10.808 1.00 98.00 106 ASP A N 1
ATOM 820 C CA . ASP A 1 106 ? -3.529 -13.260 12.020 1.00 98.00 106 ASP A CA 1
ATOM 821 C C . ASP A 1 106 ? -4.498 -12.059 12.023 1.00 98.00 106 ASP A C 1
ATOM 823 O O . ASP A 1 106 ? -5.259 -11.866 12.971 1.00 98.00 106 ASP A O 1
ATOM 827 N N . ILE A 1 107 ? -4.448 -11.202 10.995 1.00 98.12 107 ILE A N 1
ATOM 828 C CA . ILE A 1 107 ? -5.359 -10.063 10.866 1.00 98.12 107 ILE A CA 1
ATOM 829 C C . ILE A 1 107 ? -6.701 -10.575 10.339 1.00 98.12 107 ILE A C 1
ATOM 831 O O . ILE A 1 107 ? -6.745 -11.282 9.345 1.00 98.12 107 ILE A O 1
ATOM 835 N N . GLU A 1 108 ? -7.812 -10.201 10.969 1.00 95.88 108 GLU A N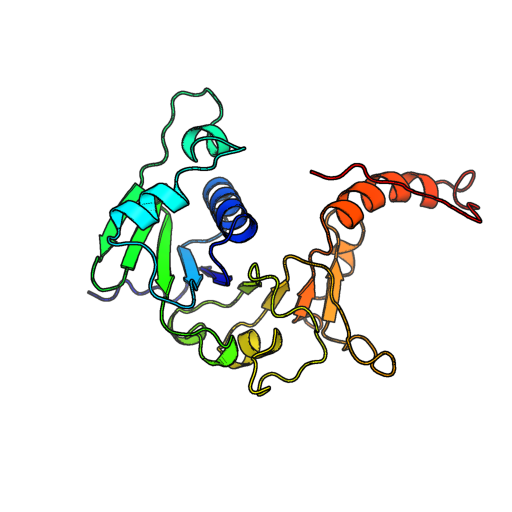 1
ATOM 836 C CA . GLU A 1 108 ? -9.133 -10.768 10.663 1.00 95.88 108 GLU A CA 1
ATOM 837 C C . GLU A 1 108 ? -9.777 -10.208 9.362 1.00 95.88 108 GLU A C 1
ATOM 839 O O . GLU A 1 108 ? -10.950 -9.838 9.369 1.00 95.88 108 GLU A O 1
ATOM 844 N N . TRP A 1 109 ? -9.059 -10.132 8.228 1.00 97.75 109 TRP A N 1
ATOM 845 C CA . TRP A 1 109 ? -9.579 -9.521 6.985 1.00 97.75 109 TRP A CA 1
ATOM 846 C C . TRP A 1 109 ? -10.873 -10.163 6.493 1.00 97.75 109 TRP A C 1
ATOM 848 O O . TRP A 1 109 ? -11.807 -9.439 6.153 1.00 97.75 109 TRP A O 1
ATOM 858 N N . ASN A 1 110 ? -10.955 -11.496 6.512 1.00 96.00 110 ASN A N 1
ATOM 859 C CA . ASN A 1 110 ? -12.157 -12.226 6.107 1.00 96.00 110 ASN A CA 1
ATOM 860 C C . ASN A 1 110 ? -13.387 -11.820 6.938 1.00 96.00 110 ASN A C 1
ATOM 862 O O . ASN A 1 110 ? -14.452 -11.528 6.400 1.00 96.00 110 ASN A O 1
ATOM 866 N N . LYS A 1 111 ? -13.226 -11.747 8.265 1.00 95.50 111 LYS A N 1
ATOM 867 C CA . LYS A 1 111 ? -14.296 -11.367 9.201 1.00 95.50 111 LYS A CA 1
ATOM 868 C C . LYS A 1 111 ? -14.753 -9.928 8.984 1.00 95.50 111 LYS A C 1
ATOM 870 O O . LYS A 1 111 ? -15.941 -9.642 9.099 1.00 95.50 111 LYS A O 1
ATOM 875 N N . GLU A 1 112 ? -13.818 -9.042 8.658 1.00 95.50 112 GLU A N 1
ATOM 876 C CA . GLU A 1 112 ? -14.108 -7.644 8.345 1.00 95.50 112 GLU A CA 1
ATOM 877 C C . GLU A 1 112 ? -14.601 -7.442 6.899 1.00 95.50 112 GLU A C 1
ATOM 879 O O . GLU A 1 112 ? -15.000 -6.337 6.549 1.00 95.50 112 GLU A O 1
ATOM 884 N N . GLY A 1 113 ? -14.596 -8.476 6.046 1.00 95.75 113 GLY A N 1
ATOM 885 C CA . GLY A 1 113 ? -15.024 -8.395 4.643 1.00 95.75 113 GLY A CA 1
ATOM 886 C C . GLY A 1 113 ? -14.038 -7.671 3.715 1.00 95.75 113 GLY A C 1
ATOM 887 O O . GLY A 1 113 ? -14.426 -7.169 2.657 1.00 95.75 113 GLY A O 1
ATOM 888 N N . VAL A 1 114 ? -12.765 -7.575 4.100 1.00 97.62 114 VAL A N 1
ATOM 889 C CA . VAL A 1 114 ? -11.722 -6.877 3.338 1.00 97.62 114 VAL A CA 1
ATOM 890 C C . VAL A 1 114 ? -11.119 -7.798 2.281 1.00 97.62 114 VAL A C 1
ATOM 892 O O . VAL A 1 114 ? -10.506 -8.808 2.606 1.00 97.62 114 VAL A O 1
ATOM 895 N N . ARG A 1 115 ? -11.223 -7.401 1.007 1.00 96.19 115 ARG A N 1
ATOM 896 C CA . ARG A 1 115 ? -10.708 -8.189 -0.133 1.00 96.19 115 ARG A CA 1
ATOM 897 C C . ARG A 1 115 ? -9.446 -7.610 -0.764 1.00 96.19 115 ARG A C 1
ATOM 899 O O . ARG A 1 115 ? -8.663 -8.344 -1.354 1.00 96.19 115 ARG A O 1
ATOM 906 N N . VAL A 1 116 ? -9.243 -6.299 -0.652 1.00 98.06 116 VAL A N 1
ATOM 907 C CA . VAL A 1 116 ? -8.042 -5.618 -1.149 1.00 98.06 116 VAL A CA 1
ATOM 908 C C . VAL A 1 116 ? -7.336 -4.985 0.034 1.00 98.06 116 VAL A C 1
ATOM 910 O O . VAL A 1 116 ? -7.944 -4.203 0.764 1.00 98.06 116 VAL A O 1
ATOM 913 N N . VAL A 1 117 ? -6.060 -5.310 0.211 1.00 98.69 117 VAL A N 1
ATOM 914 C CA . VAL A 1 117 ? -5.217 -4.753 1.271 1.00 98.69 117 VAL A CA 1
ATOM 915 C C . VAL A 1 117 ? -4.068 -3.972 0.655 1.00 98.69 117 VAL A C 1
ATOM 917 O O . VAL A 1 117 ? -3.424 -4.448 -0.276 1.00 98.69 117 VAL A O 1
ATOM 920 N N . VAL A 1 118 ? -3.771 -2.799 1.209 1.00 98.75 118 VAL A N 1
ATOM 921 C CA . VAL A 1 118 ? -2.518 -2.082 0.966 1.00 98.75 118 VAL A CA 1
ATOM 922 C C . VAL A 1 118 ? -1.615 -2.263 2.182 1.00 98.75 118 VAL A C 1
ATOM 924 O O . VAL A 1 118 ? -1.974 -1.847 3.284 1.00 98.75 118 VAL A O 1
ATOM 927 N N . ASP A 1 119 ? -0.452 -2.888 2.001 1.00 98.69 119 ASP A N 1
ATOM 928 C CA . ASP A 1 119 ? 0.566 -2.970 3.047 1.00 98.69 119 ASP A CA 1
ATOM 929 C C . ASP A 1 119 ? 1.491 -1.754 2.980 1.00 98.69 119 ASP A C 1
ATOM 931 O O . ASP A 1 119 ? 2.257 -1.566 2.031 1.00 98.69 119 ASP A O 1
ATOM 935 N N . CYS A 1 120 ? 1.398 -0.939 4.026 1.00 98.44 120 CYS A N 1
ATOM 936 C CA . CYS A 1 120 ? 2.147 0.290 4.243 1.00 98.44 120 CYS A CA 1
ATOM 937 C C . CYS A 1 120 ? 3.124 0.160 5.421 1.00 98.44 120 CYS A C 1
ATOM 939 O O . CYS A 1 120 ? 3.603 1.170 5.944 1.00 98.44 120 CYS A O 1
ATOM 941 N N . THR A 1 121 ? 3.396 -1.062 5.892 1.00 97.56 121 THR A N 1
ATOM 942 C CA . THR A 1 121 ? 4.259 -1.297 7.060 1.00 97.56 121 THR A CA 1
ATOM 943 C C . THR A 1 121 ? 5.735 -1.123 6.724 1.00 97.56 121 THR A C 1
ATOM 945 O O . THR A 1 121 ? 6.526 -0.751 7.590 1.00 97.56 121 THR A O 1
ATOM 948 N N . GLY A 1 122 ? 6.117 -1.424 5.478 1.00 95.94 122 GLY A N 1
ATOM 949 C CA . GLY A 1 122 ? 7.512 -1.481 5.035 1.00 95.94 122 GLY A CA 1
ATOM 950 C C . GLY A 1 122 ? 8.302 -2.671 5.595 1.00 95.94 122 GLY A C 1
ATOM 951 O O . GLY A 1 122 ? 9.502 -2.774 5.342 1.00 95.94 122 GLY A O 1
ATOM 952 N N . VAL A 1 123 ? 7.655 -3.572 6.344 1.00 96.94 123 VAL A N 1
ATOM 953 C CA . VAL A 1 123 ? 8.298 -4.732 6.984 1.00 96.94 123 VAL A CA 1
ATOM 954 C C . VAL A 1 123 ? 8.292 -5.943 6.050 1.00 96.94 123 VAL A C 1
ATOM 956 O O . VAL A 1 123 ? 9.296 -6.650 5.933 1.00 96.94 123 VAL A O 1
ATOM 959 N N . PHE A 1 124 ? 7.178 -6.172 5.355 1.00 97.31 124 PHE A N 1
ATOM 960 C CA . PHE A 1 124 ? 6.954 -7.358 4.530 1.00 97.31 124 PHE A CA 1
ATOM 961 C C . PHE A 1 124 ? 7.192 -7.053 3.049 1.00 97.31 124 PHE A C 1
ATOM 963 O O . PHE A 1 124 ? 6.271 -6.747 2.302 1.00 97.31 124 PHE A O 1
ATOM 970 N N . LEU A 1 125 ? 8.458 -7.108 2.630 1.00 97.69 125 LEU A N 1
ATOM 971 C CA . LEU A 1 125 ? 8.873 -6.679 1.286 1.00 97.69 125 LEU A CA 1
ATOM 972 C C . LEU A 1 125 ? 9.116 -7.827 0.305 1.00 97.69 125 LEU A C 1
ATOM 974 O O . LEU A 1 125 ? 9.230 -7.591 -0.895 1.00 97.69 125 LEU A O 1
ATOM 978 N N . ASP A 1 126 ? 9.261 -9.049 0.807 1.00 97.81 126 ASP A N 1
ATOM 979 C CA . ASP A 1 126 ? 9.659 -10.193 -0.004 1.00 97.81 126 ASP A CA 1
ATOM 980 C C . ASP A 1 126 ? 8.421 -10.999 -0.448 1.00 97.81 126 ASP A C 1
ATOM 982 O O . ASP A 1 126 ? 7.754 -11.599 0.404 1.00 97.81 126 ASP A O 1
ATOM 986 N N . PRO A 1 127 ? 8.084 -11.018 -1.753 1.00 97.38 127 PRO A N 1
ATOM 987 C CA . PRO A 1 127 ? 6.916 -11.732 -2.257 1.00 97.38 127 PRO A CA 1
ATOM 988 C C . PRO A 1 127 ? 7.095 -13.257 -2.265 1.00 97.38 127 PRO A C 1
ATOM 990 O O . PRO A 1 127 ? 6.110 -13.968 -2.471 1.00 97.38 127 PRO A O 1
ATOM 993 N N . THR A 1 128 ? 8.309 -13.785 -2.062 1.00 97.75 128 THR A N 1
ATOM 994 C CA . THR A 1 128 ? 8.563 -15.237 -2.032 1.00 97.75 128 THR A CA 1
ATOM 995 C C . THR A 1 128 ? 8.381 -15.842 -0.642 1.00 97.75 128 THR A C 1
ATOM 997 O O . THR A 1 128 ? 8.286 -17.060 -0.509 1.00 97.75 128 THR A O 1
ATOM 1000 N N . THR A 1 129 ? 8.317 -15.012 0.407 1.00 97.56 129 THR A N 1
ATOM 1001 C CA . THR A 1 129 ? 8.205 -15.509 1.782 1.00 97.56 129 THR A CA 1
ATOM 1002 C C . THR A 1 129 ? 6.822 -16.140 1.994 1.00 97.56 129 THR A C 1
ATOM 1004 O O . THR A 1 129 ? 5.812 -15.469 1.751 1.00 97.56 129 THR A O 1
ATOM 1007 N N . PRO A 1 130 ? 6.746 -17.403 2.458 1.00 96.75 130 PRO A N 1
ATOM 1008 C CA . PRO A 1 130 ? 5.484 -18.121 2.581 1.00 96.75 130 PRO A CA 1
ATOM 1009 C C . PRO A 1 130 ? 4.587 -17.501 3.657 1.00 96.75 130 PRO A C 1
ATOM 1011 O O . PRO A 1 130 ? 5.050 -16.813 4.573 1.00 96.75 130 PRO A O 1
ATOM 1014 N N . ALA A 1 131 ? 3.279 -17.705 3.525 1.00 97.06 131 ALA A N 1
ATOM 1015 C CA . ALA A 1 131 ? 2.272 -17.065 4.370 1.00 97.06 131 ALA A CA 1
ATOM 1016 C C . ALA A 1 131 ? 2.372 -17.456 5.857 1.00 97.06 131 ALA A C 1
ATOM 1018 O O . ALA A 1 131 ? 2.044 -16.668 6.743 1.00 97.06 131 ALA A O 1
ATOM 1019 N N . ASP A 1 132 ? 2.880 -18.652 6.136 1.00 95.69 132 ASP A N 1
ATOM 1020 C CA . ASP A 1 132 ? 3.029 -19.223 7.470 1.00 95.69 132 ASP A CA 1
ATOM 1021 C C . ASP A 1 132 ? 4.344 -18.846 8.175 1.00 95.69 132 ASP A C 1
ATOM 1023 O O . ASP A 1 132 ? 4.564 -19.245 9.324 1.00 95.69 132 ASP A O 1
ATOM 1027 N N . HIS A 1 133 ? 5.199 -18.047 7.527 1.00 97.00 133 HIS A N 1
ATOM 1028 C CA . HIS A 1 133 ? 6.497 -17.664 8.067 1.00 97.00 133 HIS A CA 1
ATOM 1029 C C . HIS A 1 133 ? 6.354 -17.031 9.470 1.00 97.00 133 HIS A C 1
ATOM 1031 O O . HIS A 1 133 ? 5.567 -16.097 9.659 1.00 97.00 133 HIS A O 1
ATOM 1037 N N . PRO A 1 134 ? 7.140 -17.466 10.476 1.00 94.25 134 PRO A N 1
ATOM 1038 C CA . PRO A 1 134 ? 6.917 -17.106 11.882 1.00 94.25 134 PRO A CA 1
ATOM 1039 C C . PRO A 1 134 ? 7.094 -15.611 12.177 1.00 94.25 134 PRO A C 1
ATOM 1041 O O . PRO A 1 134 ? 6.524 -15.093 13.132 1.00 94.25 134 PRO A O 1
ATOM 1044 N N . LYS A 1 135 ? 7.870 -14.898 11.350 1.00 94.94 135 LYS A N 1
ATOM 1045 C CA . LYS A 1 135 ? 8.048 -13.437 11.456 1.00 94.94 135 LYS A CA 1
ATOM 1046 C C . LYS A 1 135 ? 7.011 -12.633 10.659 1.00 94.94 135 LYS A C 1
ATOM 1048 O O . LYS A 1 135 ? 7.135 -11.415 10.600 1.00 94.94 135 LYS A O 1
ATOM 1053 N N . GLY A 1 136 ? 6.030 -13.299 10.052 1.00 97.19 136 GLY A N 1
ATOM 1054 C CA . GLY A 1 136 ? 5.069 -12.724 9.116 1.00 97.19 136 GLY A CA 1
ATOM 1055 C C . GLY A 1 136 ? 5.620 -12.574 7.700 1.00 97.19 136 GLY A C 1
ATOM 1056 O O . GLY A 1 136 ? 6.835 -12.613 7.471 1.00 97.19 136 GLY A O 1
ATOM 1057 N N . SER A 1 137 ? 4.707 -12.419 6.747 1.00 98.12 137 SER A N 1
ATOM 1058 C CA . SER A 1 137 ? 5.006 -12.239 5.329 1.00 98.12 137 SER A CA 1
ATOM 1059 C C . SER A 1 137 ? 3.872 -11.508 4.622 1.00 98.12 137 SER A C 1
ATOM 1061 O O . SER A 1 137 ? 2.736 -11.488 5.094 1.00 98.12 137 SER A O 1
ATOM 1063 N N . LEU A 1 138 ? 4.171 -10.944 3.452 1.00 97.75 138 LEU A N 1
ATOM 1064 C CA . LEU A 1 138 ? 3.187 -10.219 2.651 1.00 97.75 138 LEU A CA 1
ATOM 1065 C C . LEU A 1 138 ? 2.038 -11.142 2.210 1.00 97.75 138 LEU A C 1
ATOM 1067 O O . LEU A 1 138 ? 0.881 -10.734 2.176 1.00 97.75 138 LEU A O 1
ATOM 1071 N N . ARG A 1 139 ? 2.357 -12.414 1.943 1.00 98.25 139 ARG A N 1
ATOM 1072 C CA . ARG A 1 139 ? 1.383 -13.452 1.587 1.00 98.25 139 ARG A CA 1
ATOM 1073 C C . ARG A 1 139 ? 0.451 -13.831 2.730 1.00 98.25 139 ARG A C 1
ATOM 1075 O O . ARG A 1 139 ? -0.637 -14.319 2.456 1.00 98.25 139 ARG A O 1
ATOM 1082 N N . GLY A 1 140 ? 0.820 -13.559 3.983 1.00 98.50 140 GLY A N 1
ATOM 1083 C CA . GLY A 1 140 ? -0.065 -13.782 5.126 1.00 98.50 140 GLY A CA 1
ATOM 1084 C C . GLY A 1 140 ? -1.401 -13.045 4.992 1.00 98.50 140 GLY A C 1
ATOM 1085 O O . GLY A 1 140 ? -2.425 -13.570 5.404 1.00 98.50 140 GLY A O 1
ATOM 1086 N N . HIS A 1 141 ? -1.436 -11.886 4.325 1.00 98.62 141 HIS A N 1
ATOM 1087 C CA . HIS A 1 141 ? -2.695 -11.189 4.041 1.00 98.62 141 HIS A CA 1
ATOM 1088 C C . HIS A 1 141 ? -3.691 -12.030 3.228 1.00 98.62 141 HIS A C 1
ATOM 1090 O O . HIS A 1 141 ? -4.894 -11.898 3.447 1.00 98.62 141 HIS A O 1
ATOM 1096 N N . LEU A 1 142 ? -3.204 -12.880 2.315 1.00 98.44 142 LEU A N 1
ATOM 1097 C CA . LEU A 1 142 ? -4.051 -13.758 1.506 1.00 98.44 142 LEU A CA 1
ATOM 1098 C C . LEU A 1 142 ? -4.693 -14.852 2.371 1.00 98.44 142 LEU A C 1
ATOM 1100 O O . LEU A 1 142 ? -5.902 -15.045 2.308 1.00 98.44 142 LEU A O 1
ATOM 1104 N N . GLU A 1 143 ? -3.914 -15.489 3.251 1.00 97.62 143 GLU A N 1
ATOM 1105 C CA . GLU A 1 143 ? -4.425 -16.480 4.222 1.00 97.62 143 GLU A CA 1
ATOM 1106 C C . GLU A 1 143 ? -5.433 -15.872 5.203 1.00 97.62 143 GLU A C 1
ATOM 1108 O O . GLU A 1 143 ? -6.406 -16.507 5.598 1.00 97.62 143 GLU A O 1
ATOM 1113 N N . ALA A 1 144 ? -5.236 -14.604 5.562 1.00 97.75 144 ALA A N 1
ATOM 1114 C CA . ALA A 1 144 ? -6.161 -13.845 6.396 1.00 97.75 144 ALA A CA 1
ATOM 1115 C C . ALA A 1 144 ? -7.497 -13.497 5.696 1.00 97.75 144 ALA A C 1
ATOM 1117 O O . ALA A 1 144 ? -8.420 -12.990 6.344 1.00 97.75 144 ALA A O 1
ATOM 1118 N N . GLY A 1 145 ? -7.619 -13.763 4.390 1.00 96.81 145 GLY A N 1
ATOM 1119 C CA . GLY A 1 145 ? -8.846 -13.606 3.605 1.00 96.81 145 GLY A CA 1
ATOM 1120 C C . GLY A 1 145 ? -8.834 -12.490 2.564 1.00 96.81 145 GLY A C 1
ATOM 1121 O O . GLY A 1 145 ? -9.851 -12.282 1.905 1.00 96.81 145 GLY A O 1
ATOM 1122 N N . ALA A 1 146 ? -7.724 -11.766 2.388 1.00 97.81 146 ALA A N 1
ATOM 1123 C CA . ALA A 1 146 ? -7.616 -10.822 1.281 1.00 97.81 146 ALA A CA 1
ATOM 1124 C C . ALA A 1 146 ? -7.479 -11.573 -0.056 1.00 97.81 146 ALA A C 1
ATOM 1126 O O . ALA A 1 146 ? -6.781 -12.574 -0.159 1.00 97.81 146 ALA A O 1
ATOM 1127 N N . GLU A 1 147 ? -8.081 -11.050 -1.119 1.00 97.56 147 GLU A N 1
ATOM 1128 C CA . GLU A 1 147 ? -7.930 -11.582 -2.480 1.00 97.56 147 GLU A CA 1
ATOM 1129 C C . GLU A 1 147 ? -6.739 -10.945 -3.213 1.00 97.56 147 GLU A C 1
ATOM 1131 O O . GLU A 1 147 ? -6.142 -11.561 -4.105 1.00 97.56 147 GLU A O 1
ATOM 1136 N N . LYS A 1 148 ? -6.422 -9.687 -2.866 1.00 98.31 148 LYS A N 1
ATOM 1137 C CA . LYS A 1 148 ? -5.351 -8.875 -3.457 1.00 98.31 148 LYS A CA 1
ATOM 1138 C C . LYS A 1 148 ? -4.580 -8.120 -2.382 1.00 98.31 148 LYS A C 1
ATOM 1140 O O . LYS A 1 148 ? -5.171 -7.500 -1.497 1.00 98.31 148 LYS A O 1
ATOM 1145 N N . VAL A 1 149 ? -3.259 -8.101 -2.521 1.00 98.62 149 VAL A N 1
ATOM 1146 C CA . VAL A 1 149 ? -2.339 -7.396 -1.624 1.00 98.62 149 VAL A CA 1
ATOM 1147 C C . VAL A 1 149 ? -1.488 -6.445 -2.447 1.00 98.62 149 VAL A C 1
ATOM 1149 O O . VAL A 1 149 ? -0.877 -6.862 -3.424 1.00 98.62 149 VAL A O 1
ATOM 1152 N N . ILE A 1 150 ? -1.436 -5.175 -2.064 1.00 98.69 150 ILE A N 1
ATOM 1153 C CA . ILE A 1 150 ? -0.645 -4.135 -2.722 1.00 98.69 150 ILE A CA 1
ATOM 1154 C C . ILE A 1 150 ? 0.385 -3.620 -1.725 1.00 98.69 150 ILE A C 1
ATOM 1156 O O . ILE A 1 150 ? 0.051 -2.952 -0.756 1.00 98.69 150 ILE A O 1
ATOM 1160 N N . LEU A 1 151 ? 1.656 -3.898 -1.966 1.00 98.69 151 LEU A N 1
ATOM 1161 C CA . LEU A 1 151 ? 2.757 -3.355 -1.190 1.00 98.69 151 LEU A CA 1
ATOM 1162 C C . LEU A 1 151 ? 3.069 -1.923 -1.641 1.00 98.69 151 LEU A C 1
ATOM 1164 O O . LEU A 1 151 ? 3.296 -1.670 -2.828 1.00 98.69 151 LEU A O 1
ATOM 1168 N N . SER A 1 152 ? 3.170 -0.992 -0.693 1.00 98.12 152 SER A N 1
ATOM 1169 C CA . SER A 1 152 ? 3.492 0.421 -0.948 1.00 98.12 152 SER A CA 1
ATOM 1170 C C . SER A 1 152 ? 4.993 0.698 -1.176 1.00 98.12 152 SER A C 1
ATOM 1172 O O . SER A 1 152 ? 5.473 1.804 -0.927 1.00 98.12 152 SER A O 1
ATOM 1174 N N . ALA A 1 153 ? 5.760 -0.327 -1.540 1.00 97.69 153 ALA A N 1
ATOM 1175 C CA . ALA A 1 153 ? 7.217 -0.333 -1.624 1.00 97.69 153 ALA A CA 1
ATOM 1176 C C . ALA A 1 153 ? 7.671 -1.333 -2.704 1.00 97.69 153 ALA A C 1
ATOM 1178 O O . ALA A 1 153 ? 6.898 -2.230 -3.055 1.00 97.69 153 ALA A O 1
ATOM 1179 N N . PRO A 1 154 ? 8.906 -1.233 -3.238 1.00 97.38 154 PRO A N 1
ATOM 1180 C CA . PRO A 1 154 ? 9.425 -2.231 -4.168 1.00 97.38 154 PRO A CA 1
ATOM 1181 C C . PRO A 1 154 ? 9.615 -3.577 -3.466 1.00 97.38 154 PRO A C 1
ATOM 1183 O O . PRO A 1 154 ? 10.013 -3.627 -2.297 1.00 97.38 154 PRO A O 1
ATOM 1186 N N . PHE A 1 155 ? 9.381 -4.665 -4.199 1.00 97.75 155 PHE A N 1
ATOM 1187 C CA . PHE A 1 155 ? 9.725 -5.993 -3.705 1.00 97.75 155 PHE A CA 1
ATOM 1188 C C . PHE A 1 155 ? 11.229 -6.118 -3.448 1.00 97.75 155 PHE A C 1
ATOM 1190 O O . PHE A 1 155 ? 12.050 -5.573 -4.188 1.00 97.75 155 PHE A O 1
ATOM 1197 N N . LYS A 1 156 ? 11.589 -6.865 -2.402 1.00 96.06 156 LYS A N 1
ATOM 1198 C CA . LYS A 1 156 ? 12.975 -7.197 -2.053 1.00 96.06 156 LYS A CA 1
ATOM 1199 C C . LYS A 1 156 ? 13.098 -8.693 -1.800 1.00 96.06 156 LYS A C 1
ATOM 1201 O O . LYS A 1 156 ? 12.906 -9.136 -0.671 1.00 96.06 156 LYS A O 1
ATOM 1206 N N . ILE A 1 157 ? 13.424 -9.441 -2.851 1.00 95.25 157 ILE A N 1
ATOM 1207 C CA . ILE A 1 157 ? 13.695 -10.878 -2.755 1.00 95.25 157 ILE A CA 1
ATOM 1208 C C . ILE A 1 157 ? 15.050 -11.060 -2.070 1.00 95.25 157 ILE A C 1
ATOM 1210 O O . ILE A 1 157 ? 16.062 -10.552 -2.557 1.00 95.25 157 ILE A O 1
ATOM 1214 N N . LYS A 1 158 ? 15.065 -11.722 -0.910 1.00 91.69 158 LYS A N 1
ATOM 1215 C CA . LYS A 1 158 ? 16.289 -11.888 -0.105 1.00 91.69 158 LYS A CA 1
ATOM 1216 C C . LYS A 1 158 ? 17.214 -12.962 -0.659 1.00 91.69 158 LYS A C 1
ATOM 1218 O O . LYS A 1 158 ? 18.430 -12.821 -0.572 1.00 91.69 158 LYS A O 1
ATOM 1223 N N . ASP A 1 159 ? 16.636 -14.026 -1.199 1.00 91.81 159 ASP A N 1
ATOM 1224 C CA . ASP A 1 159 ? 17.371 -15.119 -1.821 1.00 91.81 159 ASP A CA 1
ATOM 1225 C C . ASP A 1 159 ? 17.492 -14.868 -3.326 1.00 91.81 159 ASP A C 1
ATOM 1227 O O . ASP A 1 159 ? 16.526 -15.007 -4.072 1.00 91.81 159 ASP A O 1
ATOM 1231 N N . ALA A 1 160 ? 18.692 -14.507 -3.780 1.00 88.81 160 ALA A N 1
ATOM 1232 C CA . ALA A 1 160 ? 18.954 -14.199 -5.184 1.00 88.81 160 ALA A CA 1
ATOM 1233 C C . ALA A 1 160 ? 18.745 -15.395 -6.135 1.00 88.81 160 ALA A C 1
ATOM 1235 O O . ALA A 1 160 ? 18.658 -15.194 -7.347 1.00 88.81 160 ALA A O 1
ATOM 1236 N N . SER A 1 161 ? 18.668 -16.626 -5.616 1.00 92.06 161 SER A N 1
ATOM 1237 C CA . SER A 1 161 ? 18.328 -17.807 -6.419 1.00 92.06 161 SER A CA 1
ATOM 1238 C C . SER A 1 161 ? 16.832 -17.892 -6.736 1.00 92.06 161 SER A C 1
ATOM 1240 O O . SER A 1 161 ? 16.436 -18.532 -7.715 1.00 92.06 161 SER A O 1
ATOM 1242 N N . GLN A 1 162 ? 15.994 -17.221 -5.943 1.00 93.75 162 GLN A N 1
ATOM 1243 C CA . GLN A 1 162 ? 14.554 -17.214 -6.129 1.00 93.75 162 GLN A CA 1
ATOM 1244 C C . GLN A 1 162 ? 14.137 -16.169 -7.158 1.00 93.75 162 GLN A C 1
ATOM 1246 O O . GLN A 1 162 ? 14.618 -15.036 -7.198 1.00 93.75 162 GLN A O 1
ATOM 1251 N N . LYS A 1 163 ? 13.180 -16.561 -7.995 1.00 93.50 163 LYS A N 1
ATOM 1252 C CA . LYS A 1 163 ? 12.535 -15.657 -8.943 1.00 93.50 163 LYS A CA 1
ATOM 1253 C C . LYS A 1 163 ? 11.282 -15.064 -8.317 1.00 93.50 163 LYS A C 1
ATOM 1255 O O . LYS A 1 163 ? 10.686 -15.643 -7.411 1.00 93.50 163 LYS A O 1
ATOM 1260 N N . MET A 1 164 ? 10.868 -13.916 -8.845 1.00 94.75 164 MET A N 1
ATOM 1261 C CA . MET A 1 164 ? 9.569 -13.348 -8.508 1.00 94.75 164 MET A CA 1
ATOM 1262 C C . MET A 1 164 ? 8.470 -14.378 -8.831 1.00 94.75 164 MET A C 1
ATOM 1264 O O . MET A 1 164 ? 8.472 -14.901 -9.950 1.00 94.75 164 MET A O 1
ATOM 1268 N N . PRO A 1 165 ? 7.562 -14.683 -7.886 1.00 97.00 165 PRO A N 1
ATOM 1269 C CA . PRO A 1 165 ? 6.468 -15.616 -8.128 1.00 97.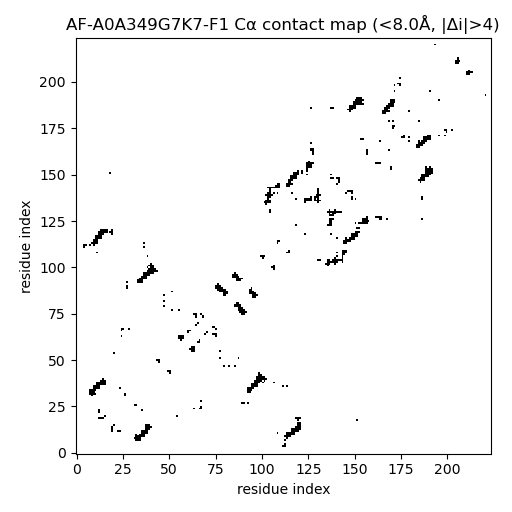00 165 PRO A CA 1
ATOM 1270 C C . PRO A 1 165 ? 5.567 -15.143 -9.272 1.00 97.00 165 PRO A C 1
ATOM 1272 O O . PRO A 1 165 ? 5.425 -13.942 -9.498 1.00 97.00 165 PRO A O 1
ATOM 1275 N N . GLU A 1 166 ? 4.936 -16.073 -9.987 1.00 97.06 166 GLU A N 1
ATOM 1276 C CA . GLU A 1 166 ? 4.139 -15.730 -11.172 1.00 97.06 166 GLU A CA 1
ATOM 1277 C C . GLU A 1 166 ? 2.902 -14.886 -10.852 1.00 97.06 166 GLU A C 1
ATOM 1279 O O . GLU A 1 166 ? 2.505 -14.042 -11.649 1.00 97.06 166 GLU A O 1
ATOM 1284 N N . ASP A 1 167 ? 2.312 -15.078 -9.678 1.00 97.81 167 ASP A N 1
ATOM 1285 C CA . ASP A 1 167 ? 1.189 -14.290 -9.166 1.00 97.81 167 ASP A CA 1
ATOM 1286 C C . ASP A 1 167 ? 1.614 -12.921 -8.604 1.00 97.81 167 ASP A C 1
ATOM 1288 O O . ASP A 1 167 ? 0.794 -12.199 -8.027 1.00 97.81 167 ASP A O 1
ATOM 1292 N N . SER A 1 168 ? 2.896 -12.569 -8.726 1.00 98.12 168 SER A N 1
ATOM 1293 C CA . SER A 1 168 ? 3.469 -11.355 -8.162 1.00 98.12 168 SER A CA 1
ATOM 1294 C C . SER A 1 168 ? 3.938 -10.396 -9.251 1.00 98.12 168 SER A C 1
ATOM 1296 O O . SER A 1 168 ? 4.551 -10.802 -10.237 1.00 98.12 168 SER A O 1
ATOM 1298 N N . GLY A 1 169 ? 3.688 -9.096 -9.079 1.00 97.50 169 GLY A N 1
ATOM 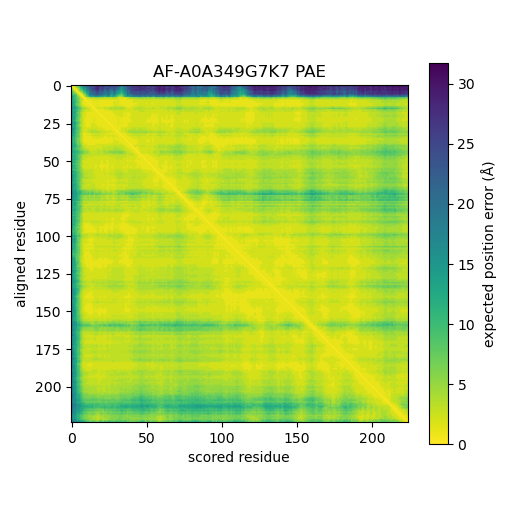1299 C CA . GLY A 1 169 ? 4.103 -8.104 -10.072 1.00 97.50 169 GLY A CA 1
ATOM 1300 C C . GLY A 1 169 ? 4.296 -6.692 -9.529 1.00 97.50 169 GLY A C 1
ATOM 1301 O O . GLY A 1 169 ? 3.619 -6.257 -8.600 1.00 97.50 169 GLY A O 1
ATOM 1302 N N . MET A 1 170 ? 5.236 -5.967 -10.138 1.00 97.50 170 MET A N 1
ATOM 1303 C CA . MET A 1 170 ? 5.522 -4.560 -9.854 1.00 97.50 170 MET A CA 1
ATOM 1304 C C . MET A 1 170 ? 4.911 -3.667 -10.932 1.00 97.50 170 MET A C 1
ATOM 1306 O O . MET A 1 170 ? 5.237 -3.792 -12.119 1.00 97.50 170 MET A O 1
ATOM 1310 N N . PHE A 1 171 ? 4.050 -2.742 -10.516 1.00 98.06 171 PHE A N 1
ATOM 1311 C CA . PHE A 1 171 ? 3.282 -1.904 -11.426 1.00 98.06 171 PHE A CA 1
ATOM 1312 C C . PHE A 1 171 ? 3.415 -0.429 -11.068 1.00 98.06 171 PHE A C 1
ATOM 1314 O O . PHE A 1 171 ? 3.269 -0.025 -9.918 1.00 98.06 171 PHE A O 1
ATOM 1321 N N . VAL A 1 172 ? 3.642 0.378 -12.097 1.00 97.69 172 VAL A N 1
ATOM 1322 C CA . VAL A 1 172 ? 3.591 1.833 -12.054 1.00 97.69 172 VAL A CA 1
ATOM 1323 C C . VAL A 1 172 ? 2.407 2.266 -12.913 1.00 97.69 172 VAL A C 1
ATOM 1325 O O . VAL A 1 172 ? 2.332 1.965 -14.117 1.00 97.69 172 VAL A O 1
ATOM 1328 N N . TYR A 1 173 ? 1.453 2.951 -12.279 1.00 95.00 173 TYR A N 1
ATOM 1329 C CA . TYR A 1 173 ? 0.302 3.535 -12.965 1.00 95.00 173 TYR A CA 1
ATOM 1330 C C . TYR A 1 173 ? 0.777 4.489 -14.066 1.00 95.00 173 TYR A C 1
ATOM 1332 O O . TYR A 1 173 ? 1.782 5.166 -13.898 1.00 95.00 173 TYR A O 1
ATOM 1340 N N . GLY A 1 174 ? 0.126 4.472 -15.230 1.00 94.62 174 GLY A N 1
ATOM 1341 C CA . GLY A 1 174 ? 0.571 5.205 -16.425 1.00 94.62 174 GLY A CA 1
ATOM 1342 C C . GLY A 1 174 ? 1.720 4.568 -17.230 1.00 94.62 174 GLY A C 1
ATOM 1343 O O . GLY A 1 174 ? 1.881 4.904 -18.398 1.00 94.62 174 GLY A O 1
ATOM 1344 N N . ILE A 1 175 ? 2.476 3.605 -16.680 1.00 96.75 175 ILE A N 1
ATOM 1345 C CA . ILE A 1 175 ? 3.672 3.040 -17.350 1.00 96.75 175 ILE A CA 1
ATOM 1346 C C . ILE A 1 175 ? 3.466 1.601 -17.815 1.00 96.75 175 ILE A C 1
ATOM 1348 O O . ILE A 1 175 ? 3.582 1.301 -19.003 1.00 96.75 175 ILE A O 1
ATOM 1352 N N . ASN A 1 176 ? 3.183 0.695 -16.878 1.00 96.44 176 ASN A N 1
ATOM 1353 C CA . ASN A 1 176 ? 3.000 -0.733 -17.154 1.00 96.44 176 ASN A CA 1
ATOM 1354 C C . ASN A 1 176 ? 1.779 -1.333 -16.441 1.00 96.44 176 ASN A C 1
ATOM 1356 O O . ASN A 1 176 ? 1.575 -2.538 -16.539 1.00 96.44 176 ASN A O 1
ATOM 1360 N N . HIS A 1 177 ? 0.956 -0.522 -15.766 1.00 96.38 177 HIS A N 1
ATOM 1361 C CA . HIS A 1 177 ? -0.272 -0.976 -15.099 1.00 96.38 177 HIS A CA 1
ATOM 1362 C C . HIS A 1 177 ? -1.232 -1.761 -16.004 1.00 96.38 177 HIS A C 1
ATOM 1364 O O . HIS A 1 177 ? -1.877 -2.681 -15.526 1.00 96.38 177 HIS A O 1
ATOM 1370 N N . ALA A 1 178 ? -1.279 -1.480 -17.310 1.00 97.06 178 ALA A N 1
ATOM 1371 C CA . ALA A 1 178 ? -2.088 -2.247 -18.262 1.00 97.06 178 ALA A CA 1
ATOM 1372 C C . ALA A 1 178 ? -1.647 -3.721 -18.414 1.00 97.06 178 ALA A C 1
ATOM 1374 O O . ALA A 1 178 ? -2.383 -4.526 -18.969 1.00 97.06 178 ALA A O 1
ATOM 1375 N N . LYS A 1 179 ? -0.454 -4.090 -17.920 1.00 97.12 179 LYS A N 1
ATOM 1376 C CA . LYS A 1 179 ? 0.015 -5.484 -17.852 1.00 97.12 179 LYS A CA 1
ATOM 1377 C C . LYS A 1 179 ? -0.513 -6.234 -16.623 1.00 97.12 179 LYS A C 1
ATOM 1379 O O . LYS A 1 179 ? -0.196 -7.409 -16.453 1.00 97.12 179 LYS A O 1
ATOM 1384 N N . TYR A 1 180 ? -1.242 -5.565 -15.731 1.00 97.81 180 TYR A N 1
ATOM 1385 C CA . TYR A 1 180 ? -1.872 -6.214 -14.593 1.00 97.81 180 TYR A CA 1
ATOM 1386 C C . TYR A 1 180 ? -2.991 -7.143 -15.073 1.00 97.81 180 TYR A C 1
ATOM 1388 O O . TYR A 1 180 ? -4.005 -6.697 -15.600 1.00 97.81 180 TYR A O 1
ATOM 1396 N N . ASP A 1 181 ? -2.797 -8.437 -14.853 1.00 97.81 181 ASP A N 1
ATOM 1397 C CA . ASP A 1 181 ? -3.823 -9.460 -14.990 1.00 97.81 181 ASP A CA 1
ATOM 1398 C C . ASP A 1 181 ? -4.491 -9.745 -13.624 1.00 97.81 181 ASP A C 1
ATOM 1400 O O . ASP A 1 181 ? -3.819 -10.243 -12.714 1.00 97.81 181 ASP A O 1
ATOM 1404 N N . PRO A 1 182 ? -5.795 -9.453 -13.451 1.00 96.38 182 PRO A N 1
ATOM 1405 C CA . PRO A 1 182 ? -6.513 -9.699 -12.203 1.00 96.38 182 PRO A CA 1
ATOM 1406 C C . PRO A 1 182 ? -6.763 -11.181 -11.908 1.00 96.38 182 PRO A C 1
ATOM 1408 O O . PRO A 1 182 ? -7.010 -11.509 -10.749 1.00 96.38 182 PRO A O 1
ATOM 1411 N N . MET A 1 183 ? -6.697 -12.075 -12.894 1.00 97.06 183 MET A N 1
ATOM 1412 C CA . MET A 1 183 ? -6.843 -13.519 -12.676 1.00 97.06 183 MET A CA 1
ATOM 1413 C C . MET A 1 183 ? -5.540 -14.164 -12.209 1.00 97.06 183 MET A C 1
ATOM 1415 O O . MET A 1 183 ? -5.573 -1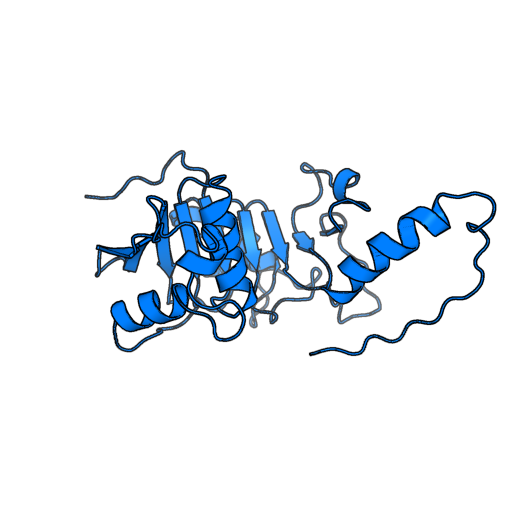5.212 -11.575 1.00 97.06 183 MET A O 1
ATOM 1419 N N . LYS A 1 184 ? -4.403 -13.530 -12.508 1.00 97.50 184 LYS A N 1
ATOM 1420 C CA . LYS A 1 184 ? -3.071 -14.045 -12.186 1.00 97.50 184 LYS A CA 1
ATOM 1421 C C . LYS A 1 184 ? -2.416 -13.328 -11.013 1.00 97.50 184 LYS A C 1
ATOM 1423 O O . LYS A 1 184 ? -1.861 -13.976 -10.136 1.00 97.50 184 LYS A O 1
ATOM 1428 N N . HIS A 1 185 ? -2.406 -11.996 -10.999 1.00 98.44 185 HIS A N 1
ATOM 1429 C CA . HIS A 1 185 ? -1.598 -11.252 -10.036 1.00 98.44 185 HIS A CA 1
ATOM 1430 C C . HIS A 1 185 ? -2.372 -10.979 -8.747 1.00 98.44 185 HIS A C 1
ATOM 1432 O O . HIS A 1 185 ? -3.350 -10.228 -8.747 1.00 98.44 185 HIS A O 1
ATOM 1438 N N . HIS A 1 186 ? -1.918 -11.554 -7.639 1.00 98.44 186 HIS A N 1
ATOM 1439 C CA . HIS A 1 186 ? -2.520 -11.409 -6.311 1.00 98.44 186 HIS A CA 1
ATOM 1440 C C . HIS A 1 186 ? -1.647 -10.609 -5.345 1.00 98.44 186 HIS A C 1
ATOM 1442 O O . HIS A 1 186 ? -2.176 -9.965 -4.439 1.00 98.44 186 HIS A O 1
ATOM 1448 N N . VAL A 1 187 ? -0.330 -10.597 -5.568 1.00 98.50 187 VAL A N 1
ATOM 1449 C CA . VAL A 1 187 ? 0.638 -9.865 -4.746 1.00 98.50 187 VAL A CA 1
ATOM 1450 C C . VAL A 1 187 ? 1.310 -8.798 -5.601 1.00 98.50 187 VAL A C 1
ATOM 1452 O O . VAL A 1 187 ? 2.102 -9.058 -6.500 1.00 98.50 187 VAL A O 1
ATOM 1455 N N . LEU A 1 188 ? 0.967 -7.552 -5.345 1.00 98.50 188 LEU A N 1
ATOM 1456 C CA . LEU A 1 188 ? 1.309 -6.414 -6.181 1.00 98.50 188 LEU A CA 1
ATOM 1457 C C . LEU A 1 188 ? 2.270 -5.513 -5.423 1.00 98.50 188 LEU A C 1
ATOM 1459 O O . LEU A 1 188 ? 2.200 -5.404 -4.204 1.00 98.50 188 LEU A O 1
ATOM 1463 N N . SER A 1 189 ? 3.143 -4.823 -6.138 1.00 98.19 189 SER A N 1
ATOM 1464 C CA . SER A 1 189 ? 3.939 -3.738 -5.579 1.00 98.19 189 SER A CA 1
ATOM 1465 C C . SER A 1 189 ? 3.726 -2.479 -6.406 1.00 98.19 189 SER A C 1
ATOM 1467 O O . SER A 1 189 ? 3.854 -2.495 -7.631 1.00 98.19 189 SER A O 1
ATOM 1469 N N . ALA A 1 190 ? 3.438 -1.377 -5.714 1.00 97.44 190 ALA A N 1
ATOM 1470 C CA . ALA A 1 190 ? 3.367 -0.034 -6.287 1.00 97.44 190 ALA A CA 1
ATOM 1471 C C . ALA A 1 190 ? 4.761 0.596 -6.489 1.00 97.44 190 ALA A C 1
ATOM 1473 O O . ALA A 1 190 ? 4.884 1.787 -6.768 1.00 97.44 190 ALA A O 1
ATOM 1474 N N . THR A 1 191 ? 5.828 -0.206 -6.380 1.00 96.50 191 THR A N 1
ATOM 1475 C CA . THR A 1 191 ? 7.232 0.203 -6.516 1.00 96.50 191 THR A CA 1
ATOM 1476 C C . THR A 1 191 ? 7.641 1.278 -5.500 1.00 96.50 191 THR A C 1
ATOM 1478 O O . THR A 1 191 ? 7.115 1.314 -4.391 1.00 96.50 191 THR A O 1
ATOM 1481 N N . SER A 1 192 ? 8.637 2.107 -5.825 1.00 96.38 192 SER A N 1
ATOM 1482 C CA . SER A 1 192 ? 9.085 3.220 -4.982 1.00 96.38 192 SER A CA 1
ATOM 1483 C C . SER A 1 192 ? 8.649 4.574 -5.554 1.00 96.38 192 SER A C 1
ATOM 1485 O O . SER A 1 192 ? 8.334 4.689 -6.744 1.00 96.38 192 SER A O 1
ATOM 1487 N N . CYS A 1 193 ? 8.696 5.620 -4.723 1.00 94.75 193 CYS A N 1
ATOM 1488 C CA . CYS A 1 193 ? 8.503 7.009 -5.152 1.00 94.75 193 CYS A CA 1
ATOM 1489 C C . CYS A 1 193 ? 9.473 7.393 -6.284 1.00 94.75 193 CYS A C 1
ATOM 1491 O O . CYS A 1 193 ? 9.044 7.904 -7.319 1.00 94.75 193 CYS A O 1
ATOM 1493 N N . THR A 1 194 ? 10.759 7.062 -6.138 1.00 95.88 194 THR A N 1
ATOM 1494 C CA . THR A 1 194 ? 11.792 7.338 -7.147 1.00 95.88 194 THR A CA 1
ATOM 1495 C C . THR A 1 194 ? 11.552 6.558 -8.437 1.00 95.88 194 THR A C 1
ATOM 1497 O O . THR A 1 194 ? 11.650 7.128 -9.522 1.00 95.88 194 THR A O 1
ATOM 1500 N N . THR A 1 195 ? 11.181 5.273 -8.345 1.00 95.31 195 THR A N 1
ATOM 1501 C CA . THR A 1 195 ? 10.835 4.454 -9.521 1.00 95.31 195 THR A CA 1
ATOM 1502 C C . THR A 1 195 ? 9.657 5.064 -10.270 1.00 95.31 195 THR A C 1
ATOM 1504 O O . THR A 1 195 ? 9.713 5.179 -11.492 1.00 95.31 195 THR A O 1
ATOM 1507 N N . THR A 1 196 ? 8.619 5.500 -9.553 1.00 94.56 196 THR A N 1
ATOM 1508 C CA . THR A 1 196 ? 7.450 6.153 -10.155 1.00 94.56 196 THR A CA 1
ATOM 1509 C C . THR A 1 196 ? 7.843 7.438 -10.881 1.00 94.56 196 THR A C 1
ATOM 1511 O O . THR A 1 196 ? 7.499 7.589 -12.055 1.00 94.56 196 THR A O 1
ATOM 1514 N N . GLY A 1 197 ? 8.603 8.327 -10.232 1.00 93.25 197 GLY A N 1
ATOM 1515 C CA . GLY A 1 197 ? 9.054 9.587 -10.833 1.00 93.25 197 GLY A CA 1
ATOM 1516 C C . GLY A 1 197 ? 9.915 9.373 -12.080 1.00 93.25 197 GLY A C 1
ATOM 1517 O O . GLY A 1 197 ? 9.616 9.912 -13.145 1.00 93.25 197 GLY A O 1
ATOM 1518 N N . LEU A 1 198 ? 10.931 8.511 -11.985 1.00 95.12 198 LEU A N 1
ATOM 1519 C CA . LEU A 1 198 ? 11.826 8.217 -13.106 1.00 95.12 198 LEU A CA 1
ATOM 1520 C C . LEU A 1 198 ? 11.098 7.559 -14.277 1.00 95.12 198 LEU A C 1
ATOM 1522 O O . LEU A 1 198 ? 11.349 7.902 -15.431 1.00 95.12 198 LEU A O 1
ATOM 1526 N N . SER A 1 199 ? 10.211 6.600 -14.005 1.00 95.19 199 SER A N 1
ATOM 1527 C CA . SER A 1 199 ? 9.563 5.824 -15.068 1.00 95.19 199 SER A CA 1
ATOM 1528 C C . SER A 1 199 ? 8.750 6.717 -16.006 1.00 95.19 199 SER A C 1
ATOM 1530 O O . SER A 1 199 ? 8.761 6.499 -17.216 1.00 95.19 199 SER A O 1
ATOM 1532 N N . HIS A 1 200 ? 8.107 7.758 -15.470 1.00 95.06 200 HIS A N 1
ATOM 1533 C CA . HIS A 1 200 ? 7.365 8.738 -16.267 1.00 95.06 200 HIS A CA 1
ATOM 1534 C C . HIS A 1 200 ? 8.270 9.631 -17.116 1.00 95.06 200 HIS A C 1
ATOM 1536 O O . HIS A 1 200 ? 7.875 10.010 -18.216 1.00 95.06 200 HIS A O 1
ATOM 1542 N N . MET A 1 201 ? 9.495 9.906 -16.668 1.00 93.38 201 MET A N 1
ATOM 1543 C CA . MET A 1 201 ? 10.490 10.622 -17.472 1.00 93.38 201 MET A CA 1
ATOM 1544 C C . MET A 1 201 ? 11.086 9.735 -18.572 1.00 93.38 201 MET A C 1
ATOM 1546 O O . MET A 1 201 ? 11.281 10.183 -19.699 1.00 93.38 201 MET A O 1
ATOM 1550 N N . MET A 1 202 ? 11.354 8.464 -18.264 1.00 93.50 202 MET A N 1
ATOM 1551 C CA . MET A 1 202 ? 11.994 7.535 -19.199 1.00 93.50 202 MET A CA 1
ATOM 1552 C C . MET A 1 202 ? 11.046 7.018 -20.278 1.00 93.50 202 MET A C 1
ATOM 1554 O O . MET A 1 202 ? 11.475 6.767 -21.404 1.00 93.50 202 MET A O 1
ATOM 1558 N N . LYS A 1 203 ? 9.755 6.850 -19.972 1.00 93.88 203 LYS A N 1
ATOM 1559 C CA . LYS A 1 203 ? 8.797 6.235 -20.898 1.00 93.88 203 LYS A CA 1
ATOM 1560 C C . LYS A 1 203 ? 8.694 6.962 -22.252 1.00 93.88 203 LYS A C 1
ATOM 1562 O O . LYS A 1 203 ? 8.744 6.254 -23.262 1.00 93.88 203 LYS A O 1
ATOM 1567 N N . PRO A 1 204 ? 8.596 8.304 -22.334 1.00 93.94 204 PRO A N 1
ATOM 1568 C CA . PRO A 1 204 ? 8.614 9.017 -23.613 1.00 93.94 204 PRO A CA 1
ATOM 1569 C C . PRO A 1 204 ? 9.913 8.804 -24.400 1.00 93.94 204 PRO A C 1
ATOM 1571 O O . PRO A 1 204 ? 9.855 8.505 -25.590 1.00 93.94 204 PRO A O 1
ATOM 1574 N N . LEU A 1 205 ? 11.070 8.860 -23.728 1.00 94.25 205 LEU A N 1
ATOM 1575 C CA . LEU A 1 205 ? 12.384 8.658 -24.355 1.00 94.25 205 LEU A CA 1
ATOM 1576 C C . LEU A 1 205 ? 12.525 7.251 -24.941 1.00 94.25 205 LEU A C 1
ATOM 1578 O O . LEU A 1 205 ? 13.002 7.077 -26.059 1.00 94.25 205 LEU A O 1
ATOM 1582 N N . MET A 1 206 ? 12.060 6.237 -24.213 1.00 92.19 206 MET A N 1
ATOM 1583 C CA . MET A 1 206 ? 12.081 4.855 -24.690 1.00 92.19 206 MET A CA 1
ATOM 1584 C C . MET A 1 206 ? 11.064 4.588 -25.806 1.00 92.19 206 MET A C 1
ATOM 1586 O O . MET A 1 206 ? 11.227 3.628 -26.553 1.00 92.19 206 MET A O 1
ATOM 1590 N N . SER A 1 207 ? 10.004 5.394 -25.905 1.00 92.69 207 SER A N 1
ATOM 1591 C CA . SER A 1 207 ? 8.942 5.209 -26.905 1.00 92.69 207 SER A CA 1
ATOM 1592 C C . SER A 1 207 ? 9.217 5.958 -28.215 1.00 92.69 207 SER A C 1
ATOM 1594 O O . SER A 1 207 ? 8.551 5.686 -29.209 1.00 92.69 207 SER A O 1
ATOM 1596 N N . ASN A 1 208 ? 10.186 6.878 -28.236 1.00 94.38 208 ASN A N 1
ATOM 1597 C CA . ASN A 1 208 ? 10.609 7.584 -29.443 1.00 94.38 208 ASN A CA 1
ATOM 1598 C C . ASN A 1 208 ? 11.780 6.830 -30.120 1.00 94.38 208 ASN A C 1
ATOM 1600 O O . ASN A 1 208 ? 12.811 6.631 -29.476 1.00 94.38 208 ASN A O 1
ATOM 1604 N N . PRO A 1 209 ? 11.672 6.439 -31.408 1.00 94.31 209 PRO A N 1
ATOM 1605 C CA . PRO A 1 209 ? 12.726 5.724 -32.132 1.00 94.31 209 PRO A CA 1
ATOM 1606 C C . PRO A 1 209 ? 14.107 6.394 -32.106 1.00 94.31 209 PRO A C 1
ATOM 1608 O O . PRO A 1 209 ? 15.114 5.688 -32.022 1.00 94.31 209 PRO A O 1
ATOM 1611 N N . GLU A 1 210 ? 14.170 7.726 -32.130 1.00 93.25 210 GLU A N 1
ATOM 1612 C CA . GLU A 1 210 ? 15.425 8.490 -32.141 1.00 93.25 210 GLU A CA 1
ATOM 1613 C C . GLU A 1 210 ? 16.163 8.399 -30.804 1.00 93.25 210 GLU A C 1
ATOM 1615 O O . GLU A 1 210 ? 17.384 8.256 -30.769 1.00 93.25 210 GLU A O 1
ATOM 1620 N N . THR A 1 211 ? 15.420 8.412 -29.696 1.00 92.50 211 THR A N 1
ATOM 1621 C CA . THR A 1 211 ? 15.974 8.356 -28.335 1.00 92.50 211 THR A CA 1
ATOM 1622 C C . THR A 1 211 ? 15.946 6.955 -27.727 1.00 92.50 211 THR A C 1
ATOM 1624 O O . THR A 1 211 ? 16.571 6.723 -26.701 1.00 92.50 211 THR A O 1
ATOM 1627 N N . SER A 1 212 ? 15.265 5.990 -28.347 1.00 92.94 212 SER A N 1
ATOM 1628 C CA . SER A 1 212 ? 15.114 4.624 -27.816 1.00 92.94 212 SER A CA 1
ATOM 1629 C C . SER A 1 212 ? 16.429 3.843 -27.715 1.00 92.94 212 SER A C 1
ATOM 1631 O O . SER A 1 212 ? 16.505 2.860 -26.981 1.00 92.94 212 SER A O 1
ATOM 1633 N N . LYS A 1 213 ? 17.481 4.293 -28.411 1.00 93.06 213 LYS A N 1
ATOM 1634 C CA . LYS A 1 213 ? 18.808 3.658 -28.462 1.00 93.06 213 LYS A CA 1
ATOM 1635 C C . LYS A 1 213 ? 19.744 4.077 -27.314 1.00 93.06 213 LYS A C 1
ATOM 1637 O O . LYS A 1 213 ? 20.961 4.017 -27.468 1.00 93.06 213 LYS A O 1
ATOM 1642 N N . ILE A 1 214 ? 19.203 4.522 -26.177 1.00 87.69 214 ILE A N 1
ATOM 1643 C CA . ILE A 1 214 ? 19.991 4.831 -24.972 1.00 87.69 214 ILE A CA 1
ATOM 1644 C C . ILE A 1 214 ? 20.740 3.569 -24.517 1.00 87.69 214 ILE A C 1
ATOM 1646 O O . ILE A 1 214 ? 20.122 2.560 -24.187 1.00 87.69 214 ILE A O 1
ATOM 1650 N N . VAL A 1 215 ? 22.075 3.639 -24.493 1.00 89.00 215 VAL A N 1
ATOM 1651 C CA . VAL A 1 215 ? 22.947 2.521 -24.083 1.00 89.00 215 VAL A CA 1
ATOM 1652 C C . VAL A 1 215 ? 23.186 2.531 -22.574 1.00 89.00 215 VAL A C 1
ATOM 1654 O O . VAL A 1 215 ? 23.163 1.488 -21.926 1.00 89.00 215 VAL A O 1
ATOM 1657 N N . THR A 1 216 ? 23.396 3.715 -22.001 1.00 90.62 216 THR A N 1
ATOM 1658 C CA . THR A 1 216 ? 23.607 3.915 -20.567 1.00 90.62 216 THR A CA 1
ATOM 1659 C C . THR A 1 216 ? 22.859 5.156 -20.100 1.00 90.62 216 THR A C 1
ATOM 1661 O O . THR A 1 216 ? 22.709 6.133 -20.832 1.00 90.62 216 THR A O 1
ATOM 1664 N N . ALA A 1 217 ? 22.382 5.116 -18.861 1.00 87.75 217 ALA A N 1
ATOM 1665 C CA . ALA A 1 217 ? 21.802 6.257 -18.176 1.00 87.75 217 ALA A CA 1
ATOM 1666 C C . ALA A 1 217 ? 22.276 6.233 -16.724 1.00 87.75 217 ALA A C 1
ATOM 1668 O O . ALA A 1 217 ? 22.366 5.169 -16.111 1.00 87.75 217 ALA A O 1
ATOM 1669 N N . SER A 1 218 ? 22.578 7.406 -16.181 1.00 92.75 218 SER A N 1
ATOM 1670 C CA . SER A 1 218 ? 22.852 7.592 -14.761 1.00 92.75 218 SER A CA 1
ATOM 1671 C C . SER A 1 218 ? 21.815 8.551 -14.202 1.00 92.75 218 SER A C 1
ATOM 1673 O O . SER A 1 218 ? 21.424 9.505 -14.874 1.00 92.75 218 SER A O 1
ATOM 1675 N N . MET A 1 219 ? 21.363 8.293 -12.980 1.00 92.50 219 MET A N 1
ATOM 1676 C CA . MET A 1 219 ? 20.470 9.193 -12.270 1.00 92.50 219 MET A CA 1
ATOM 1677 C C . MET A 1 219 ? 20.961 9.383 -10.845 1.00 92.50 219 MET A C 1
ATOM 1679 O O . MET A 1 219 ? 21.439 8.447 -10.205 1.00 92.50 219 MET A O 1
ATOM 1683 N N . THR A 1 220 ? 20.722 10.578 -10.330 1.00 93.19 220 THR A N 1
ATOM 1684 C CA . THR A 1 220 ? 20.872 10.892 -8.916 1.00 93.19 220 THR A CA 1
ATOM 1685 C C . THR A 1 220 ? 19.581 11.544 -8.461 1.00 93.19 220 THR A C 1
ATOM 1687 O O . THR A 1 220 ? 19.062 12.431 -9.135 1.00 93.19 220 THR A O 1
ATOM 1690 N N . THR A 1 221 ? 19.056 11.105 -7.320 1.00 94.19 221 THR A N 1
ATOM 1691 C CA . THR A 1 221 ? 17.924 11.759 -6.663 1.00 94.19 221 THR A CA 1
ATOM 1692 C C . THR A 1 221 ? 18.422 12.434 -5.395 1.00 94.19 221 THR A C 1
ATOM 1694 O O . THR A 1 221 ? 19.052 11.794 -4.558 1.00 94.19 221 THR A O 1
ATOM 1697 N N . VAL A 1 222 ? 18.133 13.723 -5.239 1.00 94.50 222 VAL A N 1
ATOM 1698 C CA . VAL A 1 222 ? 18.230 14.391 -3.936 1.00 94.50 222 VAL A CA 1
ATOM 1699 C C . VAL A 1 222 ? 16.907 14.120 -3.230 1.00 94.50 222 VAL A C 1
ATOM 1701 O O . VAL A 1 222 ? 15.853 14.475 -3.753 1.00 94.50 222 VAL A O 1
ATOM 1704 N N . HIS A 1 223 ? 16.950 13.395 -2.115 1.00 92.19 223 HIS A N 1
ATOM 1705 C CA . HIS A 1 223 ? 15.762 12.840 -1.467 1.00 92.19 223 HIS A CA 1
ATOM 1706 C C . HIS A 1 223 ? 15.558 13.461 -0.080 1.00 92.19 223 HIS A C 1
ATOM 1708 O O . HIS A 1 223 ? 16.534 13.681 0.636 1.00 92.19 223 HIS A O 1
ATOM 1714 N N . ALA A 1 224 ? 14.298 13.746 0.263 1.00 81.25 224 ALA A N 1
ATOM 1715 C CA . ALA A 1 224 ? 13.879 14.254 1.572 1.00 81.25 224 ALA A CA 1
ATOM 1716 C C . ALA A 1 224 ? 13.798 13.155 2.643 1.00 81.25 224 ALA A C 1
ATOM 1718 O O . ALA A 1 224 ? 13.671 11.966 2.260 1.00 81.25 224 ALA A O 1
#

Sequence (224 aa):
MSIMMQSKRLLGINGIGRIGKLTLWNHLNMKHFDGIVINAGREIGKSMEDVMQYLSSDSTYGSIDRFMYGLSGKSCNVKLIDAAERIIEMDGIPVKILTKARNPRDIEWNKEG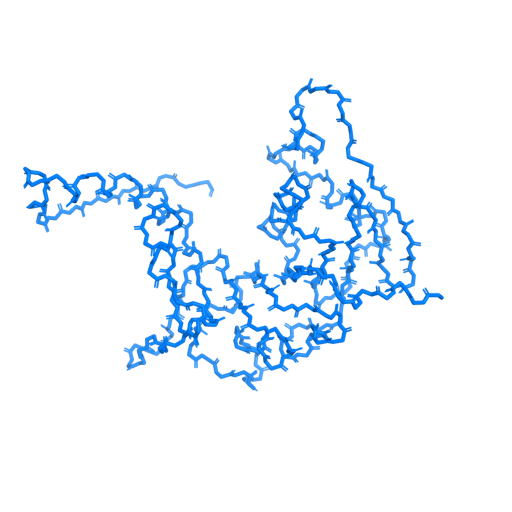VRVVVDCTGVFLDPTTPADHPKGSLRGHLEAGAEKVILSAPFKIKDASQKMPEDSGMFVYGINHAKYDPMKHHVLSATSCTTTGLSHMMKPLMSNPETSKIVTASMTTVHA

Radius of gyration: 19.15 Å; Cα contacts (8 Å, |Δi|>4): 415; chains: 1; bounding box: 50×46×57 Å

pLDDT: mean 94.05, std 9.47, range [34.69, 98.75]

Solvent-accessible surface area (backbone atoms only — not comparable to full-atom values): 12685 Å² total; per-residue (Å²): 131,83,80,76,56,78,94,48,52,32,40,29,30,37,23,73,44,74,62,25,43,52,50,49,53,51,46,62,64,66,59,81,48,68,28,38,40,35,34,57,32,36,86,71,61,94,45,70,65,50,45,52,49,56,70,40,47,41,96,86,69,40,40,49,30,43,65,69,44,53,89,72,82,58,74,65,54,74,44,84,76,34,81,91,69,38,27,32,30,47,69,90,31,45,35,35,54,43,38,79,41,71,39,37,43,66,32,64,31,47,83,67,47,20,38,40,33,36,41,35,64,84,76,60,38,27,81,74,45,53,42,80,41,92,87,40,18,49,44,2,35,45,77,16,43,23,68,32,37,34,29,70,38,51,72,48,71,84,53,83,89,60,70,84,46,86,36,43,48,77,36,39,82,96,76,50,41,88,73,67,46,80,91,56,47,35,43,36,17,56,27,39,72,65,53,51,57,49,48,67,64,46,50,61,42,60,70,34,81,88,53,42,74,67,86,78,86,85,87,84,81,92,78,134

Mean predicted aligned error: 4.34 Å

Secondary structure (DSSP, 8-state):
-----TT--EEEEE--SHHHHHHHHHHHHH--SSEEEEE-SS--SSSHHHHHHHHHEETTTEEHHHHHHTTS-----EEEEETTTTEEEETTEEEEEE-S--SGGGS-HHHHT--EEEE-SSS---TTS-TT-TT--TTHHHHTT-SEEEESS----S-TTPPPPTTEEE--TTTTGGG--TTT--EEE---HHHHHHHHHHHHHHHSTTTTT-----------

Foldseek 3Di:
DPPPCPPWAEEEEEAPPPVSLVVVLVCLLVVPTQAYEYENQADDDPALVRVQVSSQADPPQGGSCCVRPNPPPDDWDWAQDDRVQSWIATNNHIYTYHHHHPALLPDQCVVVVHAEYEYPPVPAQAQPDDLVPPNHHQCSVVNSPHQAYEYAEHHDHPDPVDDRDQLEEEDAPPACCVVDDSVRHRYYYPHYPVCNVVRVVVRVLCVDPVNVPDPDDDDDDDDD